Protein AF-A0A9X3RF05-F1 (afdb_monomer)

Sequence (267 aa):
MKNWKKASAAILAAGLITTSAGQVWANETEKVDSPDVEAVQVTPVTAEDLENASLVPTGYTANNIFALSKNIEKISNPTAKAALQKNIDKALAKWAEKNAETPEAPEVELPETPEAELPESPETEVPEVPETLEVENPESEVVVPETEDETPEVETPETEVEDENELNEKAAAALAKAEEKKAAALAKADEKKAKALAKAEAAKAKADEKKAAALAKADEKKAKAEEKKAAALAKAEEKKAAALAKAEEKKAKAEEKKAAKAKDGKE

Solvent-accessible surface area (backbone atoms only — not comparable to full-atom values): 17625 Å² total; per-residue (Å²): 145,86,77,77,83,75,70,71,71,72,67,76,76,76,78,76,89,90,83,80,88,80,86,74,90,82,81,84,90,80,92,73,85,87,77,84,86,76,82,82,79,82,79,80,84,66,76,82,80,59,77,89,49,96,80,61,66,86,55,80,70,32,59,52,52,54,55,49,53,64,47,44,76,72,47,88,48,69,68,60,38,53,55,50,50,55,50,51,53,52,50,50,52,53,50,49,48,57,61,67,67,49,72,80,72,81,83,72,79,76,78,79,82,79,95,74,84,89,80,83,84,83,79,89,84,86,84,79,87,82,79,86,82,88,80,80,86,78,84,87,86,83,86,79,85,88,80,80,88,82,89,80,84,90,82,88,79,93,83,65,73,70,64,58,53,57,52,50,52,53,51,53,54,51,49,52,55,50,50,53,51,50,54,54,50,49,53,55,50,51,53,52,49,51,54,50,50,53,52,51,50,55,51,48,54,56,50,51,51,53,50,50,56,50,50,53,54,48,51,53,52,50,52,55,51,49,51,53,49,53,55,50,49,52,55,50,50,52,51,51,51,55,51,49,54,55,50,50,53,51,50,52,56,52,50,52,54,51,55,53,55,62,58,70,71,74,119

Radius of gyration: 44.4 Å; Cα contacts (8 Å, |Δi|>4): 11; chains: 1; bounding box: 101×65×141 Å

Organism: NCBI:txid365346

Secondary structure (DSSP, 8-state):
--SSTTSSSSSTTSSS-----------S--------------PPPPGGGGTT-TT---SHHHHHHHHHHHHHHH---HHHHHHHHHHHHHHHHHHHHHHHSS-S---------------PPPP---PPP----------------------------TT-HHHHHHHHHHHHHHHHHHHHHHHHHHHHHHHHHHHHHHHHHHHHHHHHHHHHHHHHHHHHHHHHHHHHHHHHHHHHHHHHHHHHHHHHHHHHHHHHHHHHHHHHTT-

Structure (mmCIF, N/CA/C/O backbone):
data_AF-A0A9X3RF05-F1
#
_entry.id   AF-A0A9X3RF05-F1
#
loop_
_atom_site.group_PDB
_atom_site.id
_atom_site.type_symbol
_atom_site.label_atom_id
_atom_site.label_alt_id
_atom_site.label_comp_id
_atom_site.label_asym_id
_atom_site.label_entity_id
_atom_site.label_seq_id
_atom_site.pdbx_PDB_ins_code
_atom_site.Cartn_x
_atom_site.Cartn_y
_atom_site.Cartn_z
_atom_site.occupancy
_atom_site.B_iso_or_equiv
_atom_site.auth_seq_id
_atom_site.auth_comp_id
_atom_site.auth_asym_id
_atom_site.auth_atom_id
_atom_site.pdbx_PDB_model_num
ATOM 1 N N . MET A 1 1 ? 36.908 -3.877 -23.077 1.00 50.62 1 MET A N 1
ATOM 2 C CA . MET A 1 1 ? 35.848 -4.714 -22.464 1.00 50.62 1 MET A CA 1
ATOM 3 C C . MET A 1 1 ? 36.368 -5.431 -21.207 1.00 50.62 1 MET A C 1
ATOM 5 O O . MET A 1 1 ? 36.588 -6.632 -21.251 1.00 50.62 1 MET A O 1
ATOM 9 N N . LYS A 1 2 ? 36.631 -4.727 -20.092 1.00 52.25 2 LYS A N 1
ATOM 10 C CA . LYS A 1 2 ? 37.202 -5.359 -18.874 1.00 52.25 2 LYS A CA 1
ATOM 11 C C . LYS A 1 2 ? 36.560 -4.935 -17.541 1.00 52.25 2 LYS A C 1
ATOM 13 O O . LYS A 1 2 ? 37.053 -5.333 -16.494 1.00 52.25 2 LYS A O 1
ATOM 18 N N . ASN A 1 3 ? 35.423 -4.226 -17.556 1.00 49.84 3 ASN A N 1
ATOM 19 C CA . ASN A 1 3 ? 34.860 -3.644 -16.324 1.00 49.84 3 ASN A CA 1
ATOM 20 C C . ASN A 1 3 ? 33.470 -4.176 -15.920 1.00 49.84 3 ASN A C 1
ATOM 22 O O . ASN A 1 3 ? 32.949 -3.745 -14.900 1.00 49.84 3 ASN A O 1
ATOM 26 N N . TRP A 1 4 ? 32.874 -5.135 -16.645 1.00 47.75 4 TRP A N 1
ATOM 27 C CA . TRP A 1 4 ? 31.516 -5.619 -16.326 1.00 47.75 4 TRP A CA 1
ATOM 28 C C . TRP A 1 4 ? 31.430 -6.842 -15.404 1.00 47.75 4 TRP A C 1
ATOM 30 O O . TRP A 1 4 ? 30.346 -7.170 -14.941 1.00 47.75 4 TRP A O 1
ATOM 40 N N . LYS A 1 5 ? 32.548 -7.489 -15.055 1.00 51.25 5 LYS A N 1
ATOM 41 C CA . LYS A 1 5 ? 32.528 -8.702 -14.210 1.00 51.25 5 LYS A CA 1
ATOM 42 C C . LYS A 1 5 ? 32.574 -8.442 -12.695 1.00 51.25 5 LYS A C 1
ATOM 44 O O . LYS A 1 5 ? 32.527 -9.393 -11.929 1.00 51.25 5 LYS A O 1
ATOM 49 N N . LYS A 1 6 ? 32.656 -7.183 -12.244 1.00 51.16 6 LYS A N 1
ATOM 50 C CA . LYS A 1 6 ? 32.764 -6.846 -10.806 1.00 51.16 6 LYS A CA 1
ATOM 51 C C . LYS A 1 6 ? 31.452 -6.392 -10.150 1.00 51.16 6 LYS A C 1
ATOM 53 O O . LYS A 1 6 ? 31.426 -6.228 -8.939 1.00 51.16 6 LYS A O 1
ATOM 58 N N . ALA A 1 7 ? 30.366 -6.234 -10.911 1.00 48.72 7 ALA A N 1
ATOM 59 C CA . ALA A 1 7 ? 29.074 -5.797 -10.369 1.00 48.72 7 ALA A CA 1
ATOM 60 C C . ALA A 1 7 ? 28.131 -6.952 -9.966 1.00 48.72 7 ALA A C 1
ATOM 62 O O . ALA A 1 7 ? 27.160 -6.716 -9.256 1.00 48.72 7 ALA A O 1
ATOM 63 N N . SER A 1 8 ? 28.408 -8.199 -10.367 1.00 46.44 8 SER A N 1
ATOM 64 C CA . SER A 1 8 ? 27.480 -9.325 -10.147 1.00 46.44 8 SER A CA 1
ATOM 65 C C . SER A 1 8 ? 27.666 -10.076 -8.823 1.00 46.44 8 SER A C 1
ATOM 67 O O . SER A 1 8 ? 26.799 -10.861 -8.464 1.00 46.44 8 SER A O 1
ATOM 69 N N . ALA A 1 9 ? 28.742 -9.837 -8.065 1.00 44.19 9 ALA A N 1
ATOM 70 C CA . ALA A 1 9 ? 28.977 -10.537 -6.793 1.00 44.19 9 ALA A CA 1
ATOM 71 C C . ALA A 1 9 ? 28.347 -9.841 -5.569 1.00 44.19 9 ALA A C 1
ATOM 73 O O . ALA A 1 9 ? 28.164 -10.474 -4.536 1.00 44.19 9 ALA A O 1
ATOM 74 N N . ALA A 1 10 ? 27.972 -8.561 -5.672 1.00 44.09 10 ALA A N 1
ATOM 75 C CA . ALA A 1 10 ? 27.418 -7.802 -4.544 1.00 44.09 10 ALA A CA 1
ATOM 76 C C . ALA A 1 10 ? 25.888 -7.928 -4.389 1.00 44.09 10 ALA A C 1
ATOM 78 O O . ALA A 1 10 ? 25.341 -7.482 -3.387 1.00 44.09 10 ALA A O 1
ATOM 79 N N . ILE A 1 11 ? 25.189 -8.537 -5.355 1.00 50.38 11 ILE A N 1
ATOM 80 C CA . ILE A 1 11 ? 23.717 -8.658 -5.335 1.00 50.38 11 ILE A CA 1
ATOM 81 C C . ILE A 1 11 ? 23.252 -9.991 -4.716 1.00 50.38 11 ILE A C 1
ATOM 83 O O . ILE A 1 11 ? 22.114 -10.093 -4.273 1.00 50.38 11 ILE A O 1
ATOM 87 N N . LEU A 1 12 ? 24.133 -10.989 -4.571 1.00 48.56 12 LEU A N 1
ATOM 88 C CA . LEU A 1 12 ? 23.775 -12.288 -3.979 1.00 48.56 12 LEU A CA 1
ATOM 89 C C . LEU A 1 12 ? 23.923 -12.368 -2.447 1.00 48.56 12 LEU A C 1
ATOM 91 O O . LEU A 1 12 ? 23.528 -13.369 -1.862 1.00 48.56 12 LEU A O 1
ATOM 95 N N . ALA A 1 13 ? 24.419 -11.321 -1.779 1.00 45.75 13 ALA A N 1
ATOM 96 C CA . ALA A 1 13 ? 24.565 -11.285 -0.315 1.00 45.75 13 ALA A CA 1
ATOM 97 C C . ALA A 1 13 ? 23.495 -10.441 0.414 1.00 45.75 13 ALA A C 1
ATOM 99 O O . ALA A 1 13 ? 23.545 -10.312 1.631 1.00 45.75 13 ALA A O 1
ATOM 100 N N . ALA A 1 14 ? 22.518 -9.877 -0.307 1.00 46.66 14 ALA A N 1
ATOM 101 C CA . ALA A 1 14 ? 21.454 -9.035 0.263 1.00 46.66 14 ALA A CA 1
ATOM 102 C C . ALA A 1 14 ? 20.077 -9.734 0.323 1.00 46.66 14 ALA A C 1
ATOM 104 O O . ALA A 1 14 ? 19.052 -9.071 0.457 1.00 46.66 14 ALA A O 1
ATOM 105 N N . GLY A 1 15 ? 20.046 -11.064 0.180 1.00 48.25 15 GLY A N 1
ATOM 106 C CA . GLY A 1 15 ? 18.819 -11.854 0.024 1.00 48.25 15 GLY A CA 1
ATOM 107 C C . GLY A 1 15 ? 18.517 -12.849 1.145 1.00 48.25 15 GLY A C 1
ATOM 108 O O . GLY A 1 15 ? 17.725 -13.756 0.918 1.00 48.25 15 GLY A O 1
ATOM 109 N N . LEU A 1 16 ? 19.126 -12.725 2.327 1.00 48.62 16 LEU A N 1
ATOM 110 C CA . LEU A 1 16 ? 18.763 -13.544 3.486 1.00 48.62 16 LEU A CA 1
ATOM 111 C C . LEU A 1 16 ? 18.675 -12.666 4.743 1.00 48.62 16 LEU A C 1
ATOM 113 O O . LEU A 1 16 ? 19.602 -11.922 5.043 1.00 48.62 16 LEU A O 1
ATOM 117 N N . ILE A 1 17 ? 17.582 -12.837 5.494 1.00 53.03 17 ILE A N 1
ATOM 118 C CA . ILE A 1 17 ? 17.229 -12.206 6.781 1.00 53.03 17 ILE A CA 1
ATOM 119 C C . ILE A 1 17 ? 16.521 -10.840 6.663 1.00 53.03 17 ILE A C 1
ATOM 121 O O . ILE A 1 17 ? 17.091 -9.773 6.864 1.00 53.03 17 ILE A O 1
ATOM 125 N N . THR A 1 18 ? 15.207 -10.872 6.428 1.00 50.16 18 THR A N 1
ATOM 126 C CA . THR A 1 18 ? 14.288 -9.823 6.922 1.00 50.16 18 THR A CA 1
ATOM 127 C C . THR A 1 18 ? 12.954 -10.434 7.353 1.00 50.16 18 THR A C 1
ATOM 129 O O . THR A 1 18 ? 11.878 -10.007 6.948 1.00 50.16 18 THR A O 1
ATOM 132 N N . THR A 1 19 ? 13.035 -11.433 8.234 1.00 51.50 19 THR A N 1
ATOM 133 C CA . THR A 1 19 ? 11.884 -11.903 9.015 1.00 51.50 19 THR A CA 1
ATOM 134 C C . THR A 1 19 ? 12.254 -11.906 10.494 1.00 51.50 19 THR A C 1
ATOM 136 O O . THR A 1 19 ? 12.502 -12.940 11.097 1.00 51.50 19 THR A O 1
ATOM 139 N N . SER A 1 20 ? 12.316 -10.714 11.080 1.00 45.97 20 SER A N 1
ATOM 140 C CA . SER A 1 20 ? 12.252 -10.522 12.530 1.00 45.97 20 SER A CA 1
ATOM 141 C C . SER A 1 20 ? 11.150 -9.505 12.818 1.00 45.97 20 SER A C 1
ATOM 143 O O . SER A 1 20 ? 11.398 -8.321 13.041 1.00 45.97 20 SER A O 1
ATOM 145 N N . ALA A 1 21 ? 9.904 -9.965 12.733 1.00 48.47 21 ALA A N 1
ATOM 146 C CA . ALA A 1 21 ? 8.779 -9.278 13.344 1.00 48.47 21 ALA A CA 1
ATOM 147 C C . ALA A 1 21 ? 8.764 -9.662 14.829 1.00 48.47 21 ALA A C 1
ATOM 149 O O . ALA A 1 21 ? 8.603 -10.836 15.148 1.00 48.47 21 ALA A O 1
ATOM 150 N N . GLY A 1 22 ? 8.954 -8.687 15.720 1.00 42.88 22 GLY A N 1
ATOM 151 C CA . GLY A 1 22 ? 8.806 -8.903 17.160 1.00 42.88 22 GLY A CA 1
ATOM 152 C C . GLY A 1 22 ? 9.741 -8.070 18.030 1.00 42.88 22 GLY A C 1
ATOM 153 O O . GLY A 1 22 ? 10.560 -8.624 18.747 1.00 42.88 22 GLY A O 1
ATOM 154 N N . GLN A 1 23 ? 9.608 -6.743 18.011 1.00 39.16 23 GLN A N 1
ATOM 155 C CA . GLN A 1 23 ? 9.998 -5.923 19.161 1.00 39.16 23 GLN A CA 1
ATOM 156 C C . GLN A 1 23 ? 8.746 -5.223 19.684 1.00 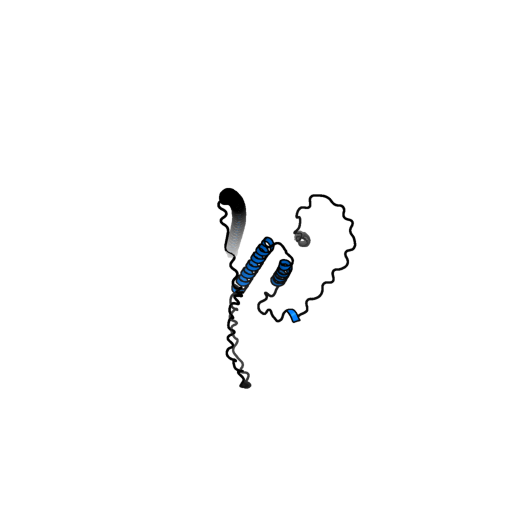39.16 23 GLN A C 1
ATOM 158 O O . GLN A 1 23 ? 8.423 -4.097 19.310 1.00 39.16 23 GLN A O 1
ATOM 163 N N . VAL A 1 24 ? 8.008 -5.957 20.517 1.00 50.31 24 VAL A N 1
ATOM 164 C CA . VAL A 1 24 ? 7.093 -5.389 21.506 1.00 50.31 24 VAL A CA 1
ATOM 165 C C . VAL A 1 24 ? 7.921 -5.128 22.762 1.00 50.31 24 VAL A C 1
ATOM 167 O O . VAL A 1 24 ? 8.801 -5.910 23.111 1.00 50.31 24 VAL A O 1
ATOM 170 N N . TRP A 1 25 ? 7.665 -3.981 23.377 1.00 46.53 25 TRP A N 1
ATOM 171 C CA . TRP A 1 25 ? 8.287 -3.476 24.592 1.00 46.53 25 TRP A CA 1
ATOM 172 C C . TRP A 1 25 ? 8.417 -4.522 25.708 1.00 46.53 25 TRP A C 1
ATOM 174 O O . TRP A 1 25 ? 7.419 -5.096 26.131 1.00 46.53 25 TRP A O 1
ATOM 184 N N . ALA A 1 26 ? 9.621 -4.648 26.260 1.00 39.44 26 ALA A N 1
ATOM 185 C CA . ALA A 1 26 ? 9.822 -5.054 27.644 1.00 39.44 26 ALA A CA 1
ATOM 186 C C . ALA A 1 26 ? 10.615 -3.936 28.325 1.00 39.44 26 ALA A C 1
ATOM 188 O O . ALA A 1 26 ? 11.805 -3.754 28.072 1.00 39.44 26 ALA A O 1
ATOM 189 N N . ASN A 1 27 ? 9.910 -3.141 29.126 1.00 43.56 27 ASN A N 1
ATOM 190 C CA . ASN A 1 27 ? 10.517 -2.367 30.193 1.00 43.56 27 ASN A CA 1
ATOM 191 C C . ASN A 1 27 ? 10.276 -3.150 31.494 1.00 43.56 27 ASN A C 1
ATOM 193 O O . ASN A 1 27 ? 9.168 -3.639 31.697 1.00 43.56 27 ASN A O 1
ATOM 197 N N . GLU A 1 28 ? 11.322 -3.202 32.316 1.00 41.28 28 GLU A N 1
ATOM 198 C CA . GLU A 1 28 ? 11.391 -3.620 33.727 1.00 41.28 28 GLU A CA 1
ATOM 199 C C . GLU A 1 28 ? 11.515 -5.118 34.107 1.00 41.28 28 GLU A C 1
ATOM 201 O O . GLU A 1 28 ? 10.582 -5.909 34.073 1.00 41.28 28 GLU A O 1
ATOM 206 N N . THR A 1 29 ? 12.748 -5.431 34.540 1.00 51.50 29 THR A N 1
ATOM 207 C CA . THR A 1 29 ? 13.136 -6.126 35.787 1.00 51.50 29 THR A CA 1
ATOM 208 C C . THR A 1 29 ? 12.571 -7.514 36.100 1.00 51.50 29 THR A C 1
ATOM 210 O O . THR A 1 29 ? 11.609 -7.622 36.845 1.00 51.50 29 THR A O 1
ATOM 213 N N . GLU A 1 30 ? 13.310 -8.567 35.738 1.00 41.66 30 GLU A N 1
ATOM 214 C CA . GLU A 1 30 ? 13.630 -9.663 36.670 1.00 41.66 30 GLU A CA 1
ATOM 215 C C . GLU A 1 30 ? 14.758 -10.540 36.101 1.00 41.66 30 GLU A C 1
ATOM 217 O O . GLU A 1 30 ? 14.759 -10.894 34.922 1.00 41.66 30 GLU A O 1
ATOM 222 N N . LYS A 1 31 ? 15.750 -10.874 36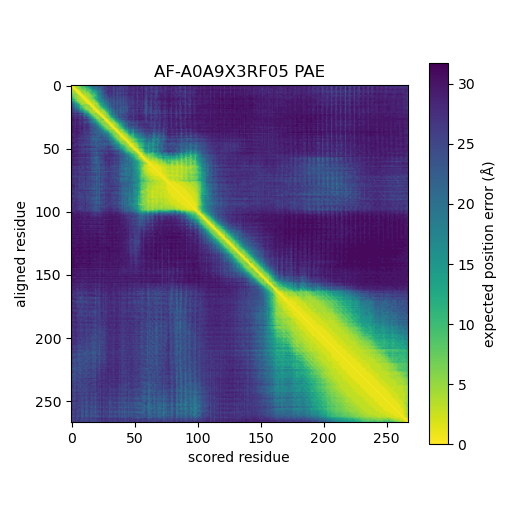.934 1.00 52.84 31 LYS A N 1
ATOM 223 C CA . LYS A 1 31 ? 16.676 -11.978 36.663 1.00 52.84 31 LYS A CA 1
ATOM 224 C C . LYS A 1 31 ? 15.898 -13.265 36.908 1.00 52.84 31 LYS A C 1
ATOM 226 O O . LYS A 1 31 ? 15.576 -13.541 38.057 1.00 52.84 31 LYS A O 1
ATOM 231 N N . VAL A 1 32 ? 15.641 -14.040 35.863 1.00 45.38 32 VAL A N 1
ATOM 232 C CA . VAL A 1 32 ? 15.185 -15.424 36.009 1.00 45.38 32 VAL A CA 1
ATOM 233 C C . VAL A 1 32 ? 16.219 -16.316 35.344 1.00 45.38 32 VAL A C 1
ATOM 235 O O . VAL A 1 32 ? 16.442 -16.242 34.136 1.00 45.38 32 VAL A O 1
ATOM 238 N N . ASP A 1 33 ? 16.896 -17.092 36.186 1.00 46.75 33 ASP A N 1
ATOM 239 C CA . ASP A 1 33 ? 17.742 -18.214 35.813 1.00 46.75 33 ASP A CA 1
ATOM 240 C C . ASP A 1 33 ? 16.979 -19.169 34.893 1.00 46.75 33 ASP A C 1
ATOM 242 O O . ASP A 1 33 ? 15.849 -19.565 35.177 1.00 46.75 33 ASP A O 1
ATOM 246 N N . SER A 1 34 ? 17.612 -19.542 33.785 1.00 45.59 34 SER A N 1
ATOM 247 C CA . SER A 1 34 ? 17.135 -20.592 32.892 1.00 45.59 34 SER A CA 1
ATOM 248 C C . SER A 1 34 ? 17.211 -21.958 33.580 1.00 45.59 34 SER A C 1
ATOM 250 O O . SER A 1 34 ? 18.297 -22.328 34.034 1.00 45.59 34 SER A O 1
ATOM 252 N N . PRO A 1 35 ? 16.151 -22.779 33.514 1.00 52.91 35 PRO A N 1
ATOM 253 C CA . PRO A 1 35 ? 16.340 -24.217 33.444 1.00 52.91 35 PRO A CA 1
ATOM 254 C C . PRO A 1 35 ? 15.870 -24.769 32.091 1.00 52.91 35 PRO A C 1
ATOM 256 O O . PRO A 1 35 ? 14.853 -24.349 31.543 1.00 52.91 35 PRO A O 1
ATOM 259 N N . ASP A 1 36 ? 16.685 -25.686 31.573 1.00 50.22 36 ASP A N 1
ATOM 260 C CA . ASP A 1 36 ? 16.365 -26.805 30.685 1.00 50.22 36 ASP A CA 1
ATOM 261 C C . ASP A 1 36 ? 15.144 -26.688 29.761 1.00 50.22 36 ASP A C 1
ATOM 263 O O . ASP A 1 36 ? 13.992 -26.895 30.141 1.00 50.22 36 ASP A O 1
ATOM 267 N N . VAL A 1 37 ? 15.434 -26.455 28.480 1.00 43.09 37 VAL A N 1
ATOM 268 C CA . VAL A 1 37 ? 14.479 -26.619 27.385 1.00 43.09 37 VAL A CA 1
ATOM 269 C C . VAL A 1 37 ? 14.487 -28.093 26.975 1.00 43.09 37 VAL A C 1
ATOM 271 O O . VAL A 1 37 ? 15.215 -28.488 26.063 1.00 43.09 37 VAL A O 1
ATOM 274 N N . GLU A 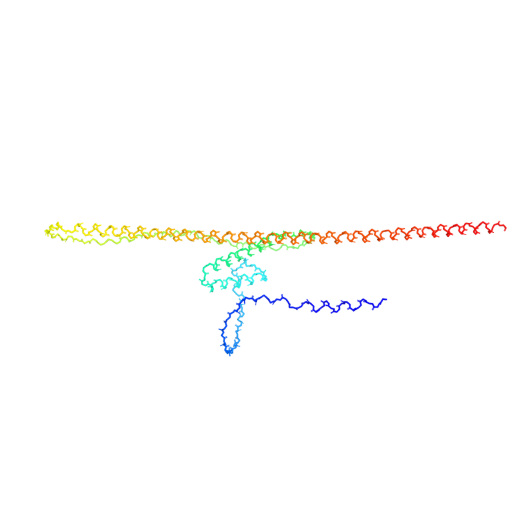1 38 ? 13.694 -28.920 27.656 1.00 43.75 38 GLU A N 1
ATOM 275 C CA . GLU A 1 38 ? 13.367 -30.253 27.152 1.00 43.75 38 GLU A CA 1
ATOM 276 C C . GLU A 1 38 ? 12.546 -30.143 25.858 1.00 43.75 38 GLU A C 1
ATOM 278 O O . GLU A 1 38 ? 11.656 -29.304 25.694 1.00 43.75 38 GLU A O 1
ATOM 283 N N . ALA A 1 39 ? 12.901 -30.998 24.903 1.00 47.47 39 ALA A N 1
ATOM 284 C CA . ALA A 1 39 ? 12.370 -31.035 23.554 1.00 47.47 39 ALA A CA 1
ATOM 285 C C . ALA A 1 39 ? 10.849 -31.271 23.532 1.00 47.47 39 ALA A C 1
ATOM 287 O O . ALA A 1 39 ? 10.361 -32.351 23.865 1.00 47.47 39 ALA A O 1
ATOM 288 N N . VAL A 1 40 ? 10.102 -30.278 23.045 1.00 42.44 40 VAL A N 1
ATOM 289 C CA . VAL A 1 40 ? 8.694 -30.436 22.666 1.00 42.44 40 VAL A CA 1
ATOM 290 C C . VAL A 1 40 ? 8.626 -31.366 21.454 1.00 42.44 40 VAL A C 1
ATOM 292 O O . VAL A 1 40 ? 8.985 -30.986 20.339 1.00 42.44 40 VAL A O 1
ATOM 295 N N . GLN A 1 41 ? 8.181 -32.602 21.680 1.00 38.69 41 GLN A N 1
ATOM 296 C CA . GLN A 1 41 ? 7.890 -33.561 20.620 1.00 38.69 41 GLN A CA 1
ATOM 297 C C . GLN A 1 41 ? 6.708 -33.059 19.782 1.00 38.69 41 GLN A C 1
ATOM 299 O O . GLN A 1 41 ? 5.597 -32.878 20.279 1.00 38.69 41 GLN A O 1
ATOM 304 N N . VAL A 1 42 ? 6.958 -32.835 18.494 1.00 41.56 42 VAL A N 1
ATOM 305 C CA . VAL A 1 42 ? 5.930 -32.569 17.487 1.00 41.56 42 VAL A CA 1
ATOM 306 C C . VAL A 1 42 ? 5.325 -33.914 17.096 1.00 41.56 42 VAL A C 1
ATOM 308 O O . VAL A 1 42 ? 5.984 -34.720 16.441 1.00 41.56 42 VAL A O 1
ATOM 311 N N . THR A 1 43 ? 4.089 -34.182 17.508 1.00 43.06 43 THR A N 1
ATOM 312 C CA . THR A 1 43 ? 3.339 -35.335 17.005 1.00 43.06 43 THR A CA 1
ATOM 313 C C . THR A 1 43 ? 2.866 -35.052 15.571 1.00 43.06 43 THR A C 1
ATOM 315 O O . THR A 1 43 ? 2.348 -33.963 15.300 1.00 43.06 43 THR A O 1
ATOM 318 N N . PRO A 1 44 ? 3.057 -35.982 14.618 1.00 48.75 44 PRO A N 1
ATOM 319 C CA . PRO A 1 44 ? 2.534 -35.828 13.268 1.00 48.75 44 PRO A CA 1
ATOM 320 C C . PRO A 1 44 ? 1.012 -36.013 13.276 1.00 48.75 44 PRO A C 1
ATOM 322 O O . PRO A 1 44 ? 0.495 -36.968 13.851 1.00 48.75 44 PRO A O 1
ATOM 325 N N . VAL A 1 45 ? 0.300 -35.085 12.636 1.00 47.94 45 VAL A N 1
ATOM 326 C CA . VAL A 1 45 ? -1.145 -35.186 12.389 1.00 47.94 45 VAL A CA 1
ATOM 327 C C . VAL A 1 45 ? -1.377 -36.342 11.412 1.00 47.94 45 VAL A C 1
ATOM 329 O O . VAL A 1 45 ? -0.821 -36.342 10.314 1.00 47.94 45 VAL A O 1
ATOM 332 N N . THR A 1 46 ? -2.145 -37.344 11.833 1.00 47.84 46 THR A N 1
ATOM 333 C CA . THR A 1 46 ? -2.524 -38.511 11.028 1.00 47.84 46 THR A CA 1
ATOM 334 C C . THR A 1 46 ? -3.566 -38.134 9.974 1.00 47.84 46 THR A C 1
ATOM 336 O O . THR A 1 46 ? -4.460 -37.331 10.229 1.00 47.84 46 THR A O 1
ATOM 339 N N . ALA A 1 47 ? -3.433 -38.710 8.776 1.00 54.06 47 ALA A N 1
ATOM 340 C CA . ALA A 1 47 ? -4.218 -38.371 7.585 1.00 54.06 47 ALA A CA 1
ATOM 341 C C . ALA A 1 47 ? -5.729 -38.660 7.706 1.00 54.06 47 ALA A C 1
ATOM 343 O O . ALA A 1 47 ? -6.512 -38.099 6.947 1.00 54.06 47 ALA A O 1
ATOM 344 N N . GLU A 1 48 ? -6.143 -39.478 8.675 1.00 54.09 48 GLU A N 1
ATOM 345 C CA . GLU A 1 48 ? -7.542 -39.894 8.855 1.00 54.09 48 GLU A CA 1
ATOM 346 C C . GLU A 1 48 ? -8.454 -38.780 9.408 1.00 54.09 48 GLU A C 1
ATOM 348 O O . GLU A 1 48 ? -9.669 -38.868 9.284 1.00 54.09 48 GLU A O 1
ATOM 353 N N . ASP A 1 49 ? -7.898 -37.684 9.938 1.00 50.44 49 ASP A N 1
ATOM 354 C CA . ASP A 1 49 ? -8.683 -36.538 10.439 1.00 50.44 49 ASP A CA 1
ATOM 355 C C . ASP A 1 49 ? -9.009 -35.503 9.332 1.00 50.44 49 ASP A C 1
ATOM 357 O O . ASP A 1 49 ? -9.578 -34.442 9.592 1.00 50.44 49 ASP A O 1
ATOM 361 N N . LEU A 1 50 ? -8.611 -35.781 8.081 1.00 52.88 50 LEU A N 1
ATOM 362 C CA . LEU A 1 50 ? -8.750 -34.865 6.940 1.00 52.88 50 LEU A CA 1
ATOM 363 C C . LEU A 1 50 ? -9.932 -35.203 6.011 1.00 52.88 50 LEU A C 1
ATOM 365 O O . LEU A 1 50 ? -10.264 -34.399 5.141 1.00 52.88 50 LEU A O 1
ATOM 369 N N . GLU A 1 51 ? -10.593 -36.351 6.190 1.00 51.38 51 GLU A N 1
ATOM 370 C CA . GLU A 1 51 ? -11.620 -36.829 5.246 1.00 51.38 51 GLU A CA 1
ATOM 371 C C . GLU A 1 51 ? -13.020 -36.225 5.470 1.00 51.38 51 GLU A C 1
ATOM 373 O O . GLU A 1 51 ? -13.843 -36.238 4.559 1.00 51.38 51 GLU A O 1
ATOM 378 N N . ASN A 1 52 ? -13.277 -35.570 6.609 1.00 50.84 52 ASN A N 1
ATOM 379 C CA . ASN A 1 52 ? -14.584 -34.955 6.907 1.00 50.84 52 ASN A CA 1
ATOM 380 C C . ASN A 1 52 ? -14.705 -33.461 6.553 1.00 50.84 52 ASN A C 1
ATOM 382 O O . ASN A 1 52 ? -15.653 -32.796 6.971 1.00 50.84 52 ASN A O 1
ATOM 386 N N . ALA A 1 53 ? -13.768 -32.902 5.785 1.00 45.31 53 ALA A N 1
ATOM 387 C CA . ALA A 1 53 ? -13.718 -31.463 5.538 1.00 45.31 53 ALA A CA 1
ATOM 388 C C . ALA A 1 53 ? -13.441 -31.138 4.057 1.00 45.31 53 ALA A C 1
ATOM 390 O O . ALA A 1 53 ? -12.442 -30.512 3.707 1.00 45.31 53 ALA A O 1
ATOM 391 N N . SER A 1 54 ? -14.355 -31.543 3.169 1.00 47.88 54 SER A N 1
ATOM 392 C CA . SER A 1 54 ? -14.232 -31.382 1.705 1.00 47.88 54 SER A CA 1
ATOM 393 C C . SER A 1 54 ? -14.244 -29.930 1.190 1.00 47.88 54 SER A C 1
ATOM 395 O O . SER A 1 54 ? -14.134 -29.705 -0.012 1.00 47.88 54 SER A O 1
ATOM 397 N N . LEU A 1 55 ? -14.327 -28.932 2.077 1.00 56.25 55 LEU A N 1
ATOM 398 C CA . LEU A 1 55 ? -14.249 -27.503 1.745 1.00 56.25 55 LEU A CA 1
ATOM 399 C C . LEU A 1 55 ? -13.125 -26.762 2.486 1.00 56.25 55 LEU A C 1
ATOM 401 O O . LEU A 1 55 ? -13.140 -25.532 2.578 1.00 56.25 55 LEU A O 1
ATOM 405 N N . VAL A 1 56 ? -12.144 -27.474 3.044 1.00 55.94 56 VAL A N 1
ATOM 406 C CA . VAL A 1 56 ? -11.011 -26.804 3.689 1.00 55.94 56 VAL A CA 1
ATOM 407 C C . VAL A 1 56 ? -10.096 -26.237 2.605 1.00 55.94 56 VAL A C 1
ATOM 409 O O . VAL A 1 56 ? -9.677 -26.978 1.714 1.00 55.94 56 VAL A O 1
ATOM 412 N N . PRO A 1 57 ? -9.760 -24.932 2.665 1.00 58.94 57 PRO A N 1
ATOM 413 C CA . PRO A 1 57 ? -8.757 -24.337 1.797 1.00 58.94 57 PRO A CA 1
ATOM 414 C C . PRO A 1 57 ? -7.521 -25.238 1.731 1.00 58.94 57 PRO A C 1
ATOM 416 O O . PRO A 1 57 ? -7.038 -25.682 2.761 1.00 58.94 57 PRO A O 1
ATOM 419 N N . THR A 1 58 ? -6.977 -25.529 0.557 1.00 63.41 58 THR A N 1
ATOM 420 C CA . THR A 1 58 ? -5.710 -26.269 0.455 1.00 63.41 58 THR A CA 1
ATOM 421 C C . THR A 1 58 ? -4.575 -25.278 0.203 1.00 63.41 58 THR A C 1
ATOM 423 O O . THR A 1 58 ? -4.644 -24.476 -0.728 1.00 63.41 58 THR A O 1
ATOM 426 N N . GLY A 1 59 ? -3.533 -25.282 1.045 1.00 69.31 59 GLY A N 1
ATOM 427 C CA . GLY A 1 59 ? -2.335 -24.442 0.878 1.00 69.31 59 GLY A CA 1
ATOM 428 C C . GLY A 1 59 ? -1.831 -23.761 2.159 1.00 69.31 59 GLY A C 1
ATOM 429 O O . GLY A 1 59 ? -2.378 -23.937 3.244 1.00 69.31 59 GLY A O 1
ATOM 430 N N . TYR A 1 60 ? -0.777 -22.943 2.040 1.00 63.00 60 TYR A N 1
ATOM 431 C CA . TYR A 1 60 ? -0.128 -22.244 3.168 1.00 63.00 60 TYR A CA 1
ATOM 432 C C . TYR A 1 60 ? -1.103 -21.396 4.009 1.00 63.00 60 TYR A C 1
ATOM 434 O O . TYR A 1 60 ? -0.980 -21.304 5.229 1.00 63.00 60 TYR A O 1
ATOM 442 N N . THR A 1 61 ? -2.116 -20.806 3.372 1.00 70.88 61 THR A N 1
ATOM 443 C CA . THR A 1 61 ? -3.174 -20.045 4.052 1.00 70.88 61 THR A CA 1
ATOM 444 C C . THR A 1 61 ? -4.077 -20.917 4.916 1.00 70.88 61 THR A C 1
ATOM 446 O O . THR A 1 61 ? -4.526 -20.457 5.960 1.00 70.88 61 THR A O 1
ATOM 449 N N . ALA A 1 62 ? -4.299 -22.172 4.540 1.00 72.06 6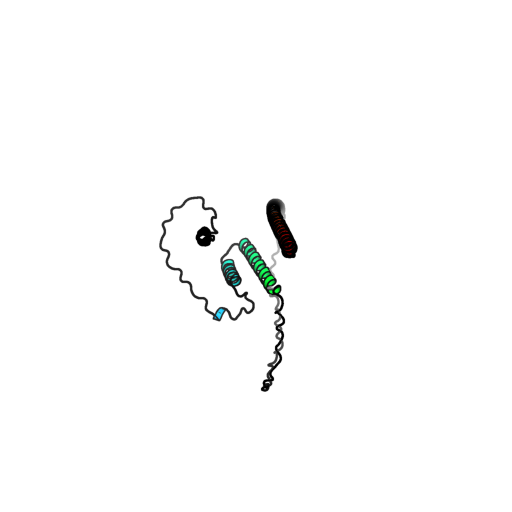2 ALA A N 1
ATOM 450 C CA . ALA A 1 62 ? -5.141 -23.097 5.286 1.00 72.06 62 ALA A CA 1
ATOM 451 C C . ALA A 1 62 ? -4.520 -23.522 6.608 1.00 72.06 62 ALA A C 1
ATOM 453 O O . ALA A 1 62 ? -5.167 -23.477 7.651 1.00 72.06 62 ALA A O 1
ATOM 454 N N . ASN A 1 63 ? -3.228 -23.852 6.562 1.00 79.50 63 ASN A N 1
ATOM 455 C CA . ASN A 1 63 ? -2.488 -24.274 7.742 1.00 79.50 63 ASN A CA 1
ATOM 456 C C . ASN A 1 63 ? -2.450 -23.143 8.787 1.00 79.50 63 ASN A C 1
ATOM 458 O O . ASN A 1 63 ? -2.622 -23.370 9.982 1.00 79.50 63 ASN A O 1
ATOM 462 N N . ASN A 1 64 ? -2.336 -21.895 8.319 1.00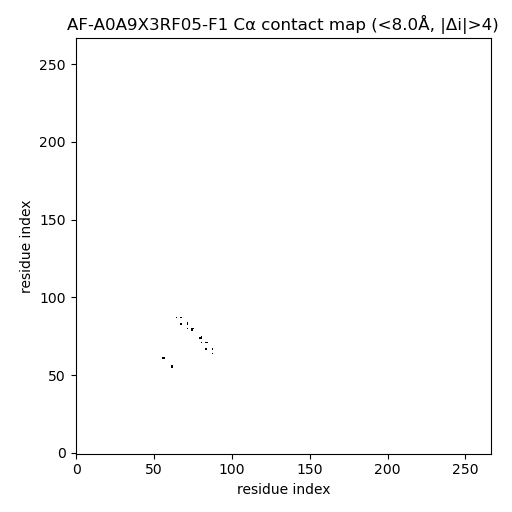 80.81 64 ASN A N 1
ATOM 463 C CA . ASN A 1 64 ? -2.413 -20.714 9.177 1.00 80.81 64 ASN A CA 1
ATOM 464 C C . ASN A 1 64 ? -3.822 -20.481 9.748 1.00 80.81 64 ASN A C 1
ATOM 466 O O . ASN A 1 64 ? -3.939 -20.131 10.920 1.00 80.81 64 ASN A O 1
ATOM 470 N N . ILE A 1 65 ? -4.890 -20.678 8.965 1.00 81.62 65 ILE A N 1
ATOM 471 C CA . ILE A 1 65 ? -6.275 -20.535 9.452 1.00 81.62 65 ILE A CA 1
ATOM 472 C C . ILE A 1 65 ? -6.580 -21.587 10.527 1.00 81.62 65 ILE A C 1
ATOM 474 O O . ILE A 1 65 ? -7.118 -21.239 11.576 1.00 81.62 65 ILE A O 1
ATOM 478 N N . PHE A 1 66 ? -6.165 -22.837 10.315 1.00 82.50 66 PHE A N 1
ATOM 479 C CA . PHE A 1 66 ? -6.356 -23.921 11.280 1.00 82.50 66 PHE A CA 1
ATOM 480 C C . PHE A 1 66 ? -5.536 -23.725 12.567 1.00 82.50 66 PHE A C 1
ATOM 482 O O . PHE A 1 66 ? -6.017 -23.955 13.676 1.00 82.50 66 PHE A O 1
ATOM 489 N N . ALA A 1 67 ? -4.300 -23.231 12.455 1.00 83.81 67 ALA A N 1
ATOM 490 C CA . ALA A 1 67 ? -3.507 -22.873 13.629 1.00 83.81 67 ALA A CA 1
ATOM 491 C C . ALA A 1 67 ? -4.148 -21.723 14.430 1.00 83.81 67 ALA A C 1
ATOM 493 O O . ALA A 1 67 ? -4.118 -21.722 15.663 1.00 83.81 67 ALA A O 1
ATOM 494 N N . LEU A 1 68 ? -4.748 -20.742 13.746 1.00 83.75 68 LEU A N 1
ATOM 495 C CA . LEU A 1 68 ? -5.452 -19.632 14.390 1.00 83.75 68 LEU A CA 1
ATOM 496 C C . LEU A 1 68 ? -6.760 -20.079 15.057 1.00 83.75 68 LEU A C 1
ATOM 498 O O . LEU A 1 68 ? -7.040 -19.612 16.161 1.00 83.75 68 LEU A O 1
ATOM 502 N N . SER A 1 69 ? -7.525 -20.992 14.449 1.00 83.81 69 SER A N 1
ATOM 503 C CA . SER A 1 69 ? -8.759 -21.518 15.049 1.00 83.81 69 SER A CA 1
ATOM 504 C C . SER A 1 69 ? -8.475 -22.320 16.323 1.00 83.81 69 SER A C 1
ATOM 506 O O . SER A 1 69 ? -9.081 -22.039 17.356 1.00 83.81 69 SER A O 1
ATOM 508 N N . LYS A 1 70 ? -7.466 -23.205 16.318 1.00 87.81 70 LYS A N 1
ATOM 509 C CA . LYS A 1 70 ? -7.036 -23.928 17.533 1.00 87.81 70 LYS A CA 1
ATOM 510 C C . LYS A 1 70 ? -6.554 -22.997 18.649 1.00 87.81 70 LYS A C 1
ATOM 512 O O . LYS A 1 70 ? -6.742 -23.284 19.829 1.00 87.81 70 LYS A O 1
ATOM 517 N N . ASN A 1 71 ? -5.925 -21.874 18.305 1.00 84.81 71 ASN A N 1
ATOM 518 C CA . ASN A 1 71 ? -5.498 -20.893 19.304 1.00 84.81 71 ASN A CA 1
ATOM 519 C C . ASN A 1 71 ? -6.656 -20.029 19.826 1.00 84.81 71 ASN A C 1
ATOM 521 O O . ASN A 1 71 ? -6.589 -19.577 20.967 1.00 84.81 71 ASN A O 1
ATOM 525 N N . ILE A 1 72 ? -7.726 -19.831 19.049 1.00 87.31 72 ILE A N 1
ATOM 526 C CA . ILE A 1 72 ? -8.935 -19.114 19.486 1.00 87.31 72 ILE A CA 1
ATOM 527 C C . ILE A 1 72 ? -9.587 -19.791 20.694 1.00 87.31 72 ILE A C 1
ATOM 529 O O . ILE A 1 72 ? -10.088 -19.102 21.581 1.00 87.31 72 ILE A O 1
ATOM 533 N N . GLU A 1 73 ? -9.556 -21.122 20.752 1.00 86.94 73 GLU A N 1
ATOM 534 C CA . GLU A 1 73 ? -10.116 -21.895 21.865 1.00 86.94 73 GLU A CA 1
ATOM 535 C C . GLU A 1 73 ? -9.317 -21.711 23.159 1.00 86.94 73 GLU A C 1
ATOM 537 O O . GLU A 1 73 ? -9.883 -21.736 24.249 1.00 86.94 73 GLU A O 1
ATOM 542 N N . LYS A 1 74 ? -8.011 -21.445 23.046 1.00 89.38 74 LYS A N 1
ATOM 543 C CA . LYS A 1 74 ? -7.122 -21.204 24.191 1.00 89.38 74 LYS A CA 1
ATOM 544 C C . LYS A 1 74 ? -7.222 -19.779 24.741 1.00 89.38 74 LYS A C 1
ATOM 546 O O . LYS A 1 74 ? -6.721 -19.506 25.830 1.00 89.38 74 LYS A O 1
ATOM 551 N N . ILE A 1 75 ? -7.839 -18.853 24.005 1.00 87.44 75 ILE A N 1
ATOM 552 C CA . ILE A 1 75 ? -7.964 -17.452 24.414 1.00 87.44 75 ILE A CA 1
ATOM 553 C C . ILE A 1 75 ? -9.236 -17.273 25.241 1.00 87.44 75 ILE A C 1
ATOM 555 O O . ILE A 1 75 ? -10.351 -17.314 24.731 1.00 87.44 75 ILE A O 1
ATOM 559 N N . SER A 1 76 ? -9.060 -16.981 26.528 1.00 91.06 76 SER A N 1
ATOM 560 C CA . SER A 1 76 ? -10.163 -16.778 27.477 1.00 91.06 76 SER A CA 1
ATOM 561 C C . SER A 1 76 ? -10.871 -15.423 27.320 1.00 91.06 76 SER A C 1
ATOM 563 O O . SER A 1 76 ? -11.952 -15.218 27.863 1.00 91.06 76 SER A O 1
ATOM 565 N N . ASN A 1 77 ? -10.269 -14.466 26.602 1.00 94.69 77 ASN A N 1
ATOM 566 C CA . ASN A 1 77 ? -10.815 -13.117 26.453 1.00 94.69 77 ASN A CA 1
ATOM 567 C C . ASN A 1 77 ? -11.829 -13.041 25.285 1.00 94.69 77 ASN A C 1
ATOM 569 O O . ASN A 1 77 ? -11.430 -13.215 24.127 1.00 94.69 77 ASN A O 1
ATOM 573 N N . PRO A 1 78 ? -13.110 -12.699 25.543 1.00 89.06 78 PRO A N 1
ATOM 574 C CA . PRO A 1 78 ? -14.159 -12.705 24.520 1.00 89.06 78 PRO A CA 1
ATOM 575 C C . PRO A 1 78 ? -13.940 -11.650 23.428 1.00 89.06 78 PRO A C 1
ATOM 577 O O . PRO A 1 78 ? -14.214 -11.897 22.254 1.00 89.06 78 PRO A O 1
ATOM 580 N N . THR A 1 79 ? -13.386 -10.488 23.777 1.00 90.12 79 THR A N 1
ATOM 581 C CA . THR A 1 79 ? -13.103 -9.411 22.818 1.00 90.12 79 THR A CA 1
ATOM 582 C C . THR A 1 79 ? -11.976 -9.806 21.865 1.00 90.12 79 THR A C 1
ATOM 584 O O . THR A 1 79 ? -12.056 -9.548 20.664 1.00 90.12 79 THR A O 1
ATOM 587 N N . ALA A 1 80 ? -10.936 -10.465 22.384 1.00 84.25 80 ALA A N 1
ATOM 588 C CA . ALA A 1 80 ? -9.836 -10.973 21.568 1.00 84.25 80 ALA A CA 1
ATOM 589 C C . ALA A 1 80 ? -10.303 -12.103 20.636 1.00 84.25 80 ALA A C 1
ATOM 591 O O . ALA A 1 80 ? -9.947 -12.104 19.457 1.00 84.25 80 ALA A O 1
ATOM 592 N N . LYS A 1 81 ? -11.168 -12.999 21.133 1.00 92.06 81 LYS A N 1
ATOM 593 C CA . LYS A 1 81 ? -11.800 -14.054 20.332 1.00 92.06 81 LYS A CA 1
ATOM 594 C C . LYS A 1 81 ? -12.616 -13.469 19.176 1.00 92.06 81 LYS A C 1
ATOM 596 O O . LYS A 1 81 ? -12.405 -13.857 18.032 1.00 92.06 81 LYS A O 1
ATOM 601 N N . ALA A 1 82 ? -13.465 -12.472 19.440 1.00 90.75 82 ALA A N 1
ATOM 602 C CA . ALA A 1 82 ? -14.262 -11.811 18.403 1.00 90.75 82 ALA A CA 1
ATOM 603 C C . ALA A 1 82 ? -13.398 -11.088 17.351 1.00 90.75 82 ALA A C 1
ATOM 605 O O . ALA A 1 82 ? -13.693 -11.126 16.155 1.00 90.75 82 ALA A O 1
ATOM 606 N N . ALA A 1 83 ? -12.308 -10.440 17.778 1.00 87.50 83 ALA A N 1
ATOM 607 C CA . ALA A 1 83 ? -11.383 -9.771 16.866 1.00 87.50 83 ALA A CA 1
ATOM 608 C C . ALA A 1 83 ? -10.635 -10.763 15.958 1.00 87.50 83 ALA A C 1
ATOM 610 O O . ALA A 1 83 ? -10.491 -10.506 14.761 1.00 87.50 83 ALA A O 1
ATOM 611 N N . LEU A 1 84 ? -10.181 -11.894 16.510 1.00 87.56 84 LEU A N 1
ATOM 612 C CA . LEU A 1 84 ? -9.532 -12.955 15.740 1.00 87.56 84 LEU A CA 1
ATOM 613 C C . LEU A 1 84 ? -10.508 -13.642 14.786 1.00 87.56 84 LEU A C 1
ATOM 615 O O . LEU A 1 84 ? -10.166 -13.799 13.618 1.00 87.56 84 LEU A O 1
ATOM 619 N N . GLN A 1 85 ? -11.729 -13.945 15.236 1.00 91.00 85 GLN A N 1
ATOM 620 C CA . GLN A 1 85 ? -12.773 -14.525 14.391 1.00 91.00 85 GLN A CA 1
ATOM 621 C C . GLN A 1 85 ? -13.028 -13.648 13.162 1.00 91.00 85 GLN A C 1
ATOM 623 O O . GLN A 1 85 ? -12.896 -14.101 12.032 1.00 91.00 85 GLN A O 1
ATOM 628 N N . LYS A 1 86 ? -13.222 -12.340 13.366 1.00 92.38 86 LYS A N 1
ATOM 629 C CA . LYS A 1 86 ? -13.429 -11.385 12.270 1.00 92.38 86 LYS A CA 1
ATOM 630 C C . LYS A 1 86 ? -12.250 -11.311 11.292 1.00 92.38 86 LYS A C 1
ATOM 632 O O . LYS A 1 86 ? -12.442 -10.990 10.118 1.00 92.38 86 LYS A O 1
ATOM 637 N N . ASN A 1 87 ? -11.022 -11.545 11.757 1.00 86.62 87 ASN A N 1
ATOM 638 C CA . ASN A 1 87 ? -9.848 -11.600 10.884 1.00 86.62 87 ASN A CA 1
ATOM 639 C C . ASN A 1 87 ? -9.799 -12.901 10.077 1.00 86.62 87 ASN A C 1
ATOM 641 O O . ASN A 1 87 ? -9.450 -12.846 8.898 1.00 86.62 87 ASN A O 1
ATOM 645 N N . ILE A 1 88 ? -10.176 -14.030 10.683 1.00 87.69 88 ILE A N 1
ATOM 646 C CA . ILE A 1 88 ? -10.311 -15.320 9.996 1.00 87.69 88 ILE A CA 1
ATOM 647 C C . ILE A 1 88 ? -11.397 -15.224 8.923 1.00 87.69 88 ILE A C 1
ATOM 649 O O . ILE A 1 88 ? -11.115 -15.516 7.766 1.00 87.69 88 ILE A O 1
ATOM 653 N N . ASP A 1 89 ? -12.579 -14.704 9.256 1.00 90.62 89 ASP A N 1
ATOM 654 C CA . ASP A 1 89 ? -13.692 -14.555 8.310 1.00 90.62 89 ASP A CA 1
ATOM 655 C C . ASP A 1 89 ? -13.303 -13.666 7.118 1.00 90.62 89 ASP A C 1
ATOM 657 O O . ASP A 1 89 ? -13.586 -13.981 5.965 1.00 90.62 89 ASP A O 1
ATOM 661 N N . LYS A 1 90 ? -12.571 -12.570 7.365 1.00 89.94 90 LYS A N 1
ATOM 662 C CA . LYS A 1 90 ? -12.029 -11.721 6.290 1.00 89.94 90 LYS A CA 1
ATOM 663 C C . LYS A 1 90 ? -10.987 -12.432 5.433 1.00 89.94 90 LYS A C 1
ATOM 665 O O . LYS A 1 90 ? -10.899 -12.147 4.240 1.00 89.94 90 LYS A O 1
ATOM 670 N N . ALA A 1 91 ? -10.148 -13.274 6.032 1.00 83.81 91 ALA A N 1
ATOM 671 C CA . ALA A 1 91 ? -9.157 -14.047 5.296 1.00 83.81 91 ALA A CA 1
A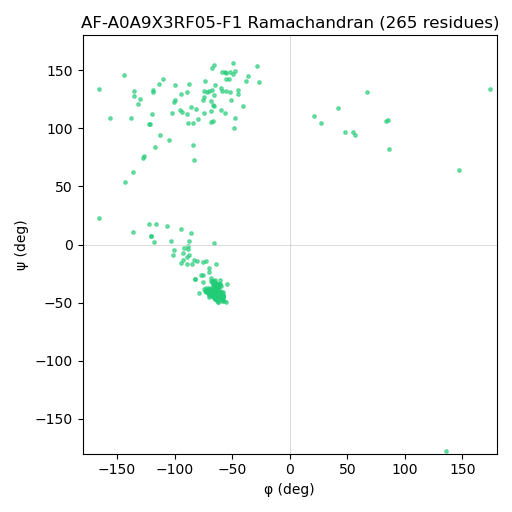TOM 672 C C . ALA A 1 91 ? -9.836 -15.110 4.424 1.00 83.81 91 ALA A C 1
ATOM 674 O O . ALA A 1 91 ? -9.461 -15.251 3.263 1.00 83.81 91 ALA A O 1
ATOM 675 N N . LEU A 1 92 ? -10.869 -15.775 4.949 1.00 85.62 92 LEU A N 1
ATOM 676 C CA . LEU A 1 92 ? -11.708 -16.713 4.208 1.00 85.62 92 LEU A CA 1
ATOM 677 C C . LEU A 1 92 ? -12.449 -16.020 3.066 1.00 85.62 92 LEU A C 1
ATOM 679 O O . LEU A 1 92 ? -12.379 -16.504 1.947 1.00 85.62 92 LEU A O 1
ATOM 683 N N . ALA A 1 93 ? -13.064 -14.859 3.301 1.00 87.94 93 ALA A N 1
ATOM 684 C CA . ALA A 1 93 ? -13.745 -14.097 2.253 1.00 87.94 93 ALA A CA 1
ATOM 685 C C . ALA A 1 93 ? -12.788 -13.688 1.123 1.00 87.94 93 ALA A C 1
ATOM 687 O O . ALA A 1 93 ? -13.096 -13.901 -0.041 1.00 87.94 93 ALA A O 1
ATOM 688 N N . LYS A 1 94 ? -11.591 -13.183 1.453 1.00 84.69 94 LYS A N 1
ATOM 689 C CA . LYS A 1 94 ? -10.566 -12.854 0.445 1.00 84.69 94 LYS A CA 1
ATOM 690 C C . LYS A 1 94 ? -10.037 -14.077 -0.291 1.00 84.69 94 LYS A C 1
ATOM 692 O O . LYS A 1 94 ? -9.662 -13.979 -1.454 1.00 84.69 94 LYS A O 1
ATOM 697 N N . TRP A 1 95 ? -9.922 -15.208 0.399 1.00 83.12 95 TRP A N 1
ATOM 698 C CA . TRP A 1 95 ? -9.504 -16.459 -0.220 1.00 83.12 95 TRP A CA 1
ATOM 699 C C . TRP A 1 95 ? -10.595 -16.987 -1.156 1.00 83.12 95 TRP A C 1
ATOM 701 O O . TRP A 1 95 ? -10.281 -17.386 -2.271 1.00 83.12 95 TRP A O 1
ATOM 711 N N . ALA A 1 96 ? -11.860 -16.928 -0.742 1.00 83.38 96 ALA A N 1
ATOM 712 C CA . ALA A 1 96 ? -13.006 -17.297 -1.560 1.00 83.38 96 ALA A CA 1
ATOM 713 C C . ALA A 1 96 ? -13.129 -16.385 -2.786 1.00 83.38 96 ALA A C 1
ATOM 715 O O . ALA A 1 96 ? -13.230 -16.896 -3.888 1.00 83.38 96 ALA A O 1
ATOM 716 N N . GLU A 1 97 ? -13.015 -15.064 -2.619 1.00 83.88 97 GLU A N 1
ATOM 717 C CA . GLU A 1 97 ? -12.988 -14.086 -3.716 1.00 83.88 97 GLU A CA 1
ATOM 718 C C . GLU A 1 97 ? -11.847 -14.391 -4.690 1.00 83.88 97 GLU A C 1
ATOM 720 O O . GLU A 1 97 ? -12.084 -14.549 -5.876 1.00 83.88 97 GLU A O 1
ATOM 725 N N . LYS A 1 98 ? -10.625 -14.614 -4.194 1.00 78.44 98 LYS A N 1
ATOM 726 C CA . LYS A 1 98 ? -9.478 -14.938 -5.051 1.00 78.44 98 LYS A CA 1
ATOM 727 C C . LYS A 1 98 ? -9.629 -16.261 -5.811 1.00 78.44 98 LYS A C 1
ATOM 729 O O . LYS A 1 98 ? -9.101 -16.366 -6.911 1.00 78.44 98 LYS A O 1
ATOM 734 N N . ASN A 1 99 ? -10.283 -17.267 -5.229 1.00 71.00 99 ASN A N 1
ATOM 735 C CA . ASN A 1 99 ? -10.530 -18.534 -5.925 1.00 71.00 99 ASN A CA 1
ATOM 736 C C . ASN A 1 99 ? -11.755 -18.471 -6.845 1.00 71.00 99 ASN A C 1
ATOM 738 O O . ASN A 1 99 ? -11.755 -19.144 -7.869 1.00 71.00 99 ASN A O 1
ATOM 742 N N . ALA A 1 100 ? -12.757 -17.653 -6.521 1.00 70.25 100 ALA A N 1
ATOM 743 C CA . ALA A 1 100 ? -13.915 -17.395 -7.373 1.00 70.25 100 ALA A CA 1
ATOM 744 C C . ALA A 1 100 ? -13.583 -16.466 -8.556 1.00 70.25 100 ALA A C 1
ATOM 746 O O . ALA A 1 100 ? -14.241 -16.527 -9.586 1.00 70.25 100 ALA A O 1
ATOM 747 N N . GLU A 1 101 ? -12.565 -15.613 -8.416 1.00 58.75 101 GLU A N 1
ATOM 748 C CA . GLU A 1 101 ? -12.100 -14.669 -9.440 1.00 58.75 101 GLU A CA 1
ATOM 749 C C . GLU A 1 101 ? -10.991 -15.262 -10.334 1.00 58.75 101 GLU A C 1
ATOM 751 O O . GLU A 1 101 ? -10.560 -14.635 -11.303 1.00 58.75 101 GLU A O 1
ATOM 756 N N . THR A 1 102 ? -10.544 -16.497 -10.066 1.00 47.47 102 THR A N 1
ATOM 757 C CA . THR A 1 102 ? -9.886 -17.305 -11.101 1.00 47.47 102 THR A CA 1
ATOM 758 C C . THR A 1 102 ? -10.953 -17.673 -12.132 1.00 47.47 102 THR A C 1
ATOM 760 O O . THR A 1 102 ? -11.899 -18.371 -11.770 1.00 47.47 102 THR A O 1
ATOM 763 N N . PRO A 1 103 ? -10.846 -17.195 -13.383 1.00 42.75 103 PRO A N 1
ATOM 764 C CA . PRO A 1 103 ? -11.833 -17.489 -14.407 1.00 42.75 103 PRO A CA 1
ATOM 765 C C . PRO A 1 103 ? -11.929 -19.000 -14.601 1.00 42.75 103 PRO A C 1
ATOM 767 O O . PRO A 1 103 ? -10.936 -19.722 -14.444 1.00 42.75 103 PRO A O 1
ATOM 770 N N . GLU A 1 104 ? -13.130 -19.447 -14.960 1.00 42.91 104 GLU A N 1
ATOM 771 C CA . GLU A 1 104 ? -13.353 -20.735 -15.600 1.00 42.91 104 GLU A CA 1
ATOM 772 C C . GLU A 1 104 ? -12.222 -21.039 -16.587 1.00 42.91 104 GLU A C 1
ATOM 774 O O . GLU A 1 104 ? -11.679 -20.149 -17.250 1.00 42.91 104 GLU A O 1
ATOM 779 N N . ALA A 1 105 ? -11.837 -22.311 -16.592 1.00 41.44 105 ALA A N 1
ATOM 780 C CA . ALA A 1 105 ? -10.757 -22.885 -17.366 1.00 41.44 105 ALA A CA 1
ATOM 781 C C . ALA A 1 105 ? -10.613 -22.266 -18.771 1.00 41.44 105 ALA A C 1
ATOM 783 O O . ALA A 1 105 ? -11.622 -21.973 -19.414 1.00 41.44 105 ALA A O 1
ATOM 784 N N . PRO A 1 106 ? -9.382 -22.125 -19.306 1.00 40.03 106 PRO A N 1
ATOM 785 C CA . PRO A 1 106 ? -9.245 -21.973 -20.748 1.00 40.03 106 PRO A CA 1
ATOM 786 C C . PRO A 1 106 ? -10.027 -23.117 -21.404 1.00 40.03 106 PRO A C 1
ATOM 788 O O . PRO A 1 106 ? -9.787 -24.278 -21.065 1.00 40.03 106 PRO A O 1
ATOM 791 N N . GLU A 1 107 ? -10.971 -22.788 -22.291 1.00 44.03 107 GLU A N 1
ATOM 792 C CA . GLU A 1 107 ? -11.544 -23.733 -23.246 1.00 44.03 107 GLU A CA 1
ATOM 793 C C . GLU A 1 107 ? -10.370 -24.451 -23.915 1.00 44.03 107 GLU A C 1
ATOM 795 O O . GLU A 1 107 ? -9.663 -23.901 -24.761 1.00 44.03 107 GLU A O 1
ATOM 800 N N . VAL A 1 108 ? -10.090 -25.666 -23.453 1.00 41.66 108 VAL A N 1
ATOM 801 C CA . VAL A 1 108 ? -9.202 -26.580 -24.147 1.00 41.66 108 VAL A CA 1
ATOM 802 C C . VAL A 1 108 ? -9.968 -26.949 -25.406 1.00 41.66 108 VAL A C 1
ATOM 804 O O . VAL A 1 108 ? -10.957 -27.676 -25.330 1.00 41.66 108 VAL A O 1
ATOM 807 N N . GLU A 1 109 ? -9.543 -26.401 -26.545 1.00 41.16 109 GLU A N 1
ATOM 808 C CA . GLU A 1 109 ? -9.918 -26.915 -27.859 1.00 41.16 109 GLU A CA 1
ATOM 809 C C . GLU A 1 109 ? -9.719 -28.435 -27.834 1.00 41.16 109 GLU A C 1
ATOM 811 O O . GLU A 1 109 ? -8.594 -28.925 -27.736 1.00 41.16 109 GLU A O 1
ATOM 816 N N . LEU A 1 110 ? -10.833 -29.170 -27.842 1.00 41.69 110 LEU A N 1
ATOM 817 C CA . LEU A 1 110 ? -10.885 -30.617 -28.006 1.00 41.69 110 LEU A CA 1
ATOM 818 C C . LEU A 1 110 ? -10.186 -30.977 -29.327 1.00 41.69 110 LEU A C 1
ATOM 820 O O . LEU A 1 110 ? -10.723 -30.636 -30.383 1.00 41.69 110 LEU A O 1
ATOM 824 N N . PRO A 1 111 ? -9.035 -31.678 -29.334 1.00 38.88 111 PRO A N 1
ATOM 825 C CA . PRO A 1 111 ? -8.653 -32.413 -30.527 1.00 38.88 111 PRO A CA 1
ATOM 826 C C . PRO A 1 111 ? -9.676 -33.538 -30.735 1.00 38.88 111 PRO A C 1
ATOM 828 O O . PRO A 1 111 ? -9.996 -34.286 -29.809 1.00 38.88 111 PRO A O 1
ATOM 831 N N . GLU A 1 112 ? -10.212 -33.605 -31.952 1.00 44.44 112 GLU A N 1
ATOM 832 C CA . GLU A 1 112 ? -11.174 -34.605 -32.412 1.00 44.44 112 GLU A CA 1
ATOM 833 C C . GLU A 1 112 ? -10.740 -36.051 -32.087 1.00 44.44 112 GLU A C 1
ATOM 835 O O . GLU A 1 112 ? -9.559 -36.399 -32.081 1.00 44.44 112 GLU A O 1
ATOM 840 N N . THR A 1 113 ? -11.758 -36.869 -31.821 1.00 40.03 113 THR A N 1
ATOM 841 C CA . THR A 1 113 ? -11.807 -38.308 -31.501 1.00 40.03 113 THR A CA 1
ATOM 842 C C . THR A 1 113 ? -10.696 -39.212 -32.060 1.00 40.03 113 THR A C 1
ATOM 844 O O . THR A 1 113 ? -10.258 -39.056 -33.200 1.00 40.03 113 THR A O 1
ATOM 847 N N . PRO A 1 114 ? -10.432 -40.329 -31.360 1.00 41.84 114 PRO A N 1
ATOM 848 C CA . PRO A 1 114 ? -10.841 -41.599 -31.964 1.00 41.84 114 PRO A CA 1
ATOM 849 C C . PRO A 1 114 ? -11.859 -42.352 -31.096 1.00 41.84 114 PRO A C 1
ATOM 851 O O . PRO A 1 114 ? -11.676 -42.497 -29.890 1.00 41.84 114 PRO A O 1
ATOM 854 N N . GLU A 1 115 ? -12.929 -42.820 -31.748 1.00 49.94 115 GLU A N 1
ATOM 855 C CA . GLU A 1 115 ? -13.884 -43.820 -31.256 1.00 49.94 115 GLU A CA 1
ATOM 856 C C . GLU A 1 115 ? -13.169 -44.952 -30.506 1.00 49.94 115 GLU A C 1
ATOM 858 O O . GLU A 1 115 ? -12.358 -45.679 -31.080 1.00 49.94 115 GLU A O 1
ATOM 863 N N . ALA A 1 116 ? -13.499 -45.120 -29.227 1.00 40.69 116 ALA A N 1
ATOM 864 C CA . ALA A 1 116 ? -13.187 -46.320 -28.470 1.00 40.69 116 ALA A CA 1
ATOM 865 C C . ALA A 1 116 ? -14.426 -46.719 -27.662 1.00 40.69 116 ALA A C 1
ATOM 867 O O . ALA A 1 116 ? -15.053 -45.899 -26.995 1.00 40.69 116 ALA A O 1
ATOM 868 N N . GLU A 1 117 ? -14.781 -47.984 -27.837 1.00 39.41 117 GLU A N 1
ATOM 869 C CA . GLU A 1 117 ? -16.055 -48.639 -27.574 1.00 39.41 117 GLU A CA 1
ATOM 870 C C . GLU A 1 117 ? -16.596 -48.495 -26.141 1.00 39.41 117 GLU A C 1
ATOM 872 O O . GLU A 1 117 ? -15.864 -48.567 -25.155 1.00 39.41 117 GLU A O 1
ATOM 877 N N . LEU A 1 118 ? -17.923 -48.357 -26.058 1.00 46.66 118 LEU A N 1
ATOM 878 C CA . LEU A 1 118 ? -18.738 -48.545 -24.858 1.00 46.66 118 LEU A CA 1
ATOM 879 C C . LEU A 1 118 ? -18.581 -49.975 -24.312 1.00 46.66 118 LEU A C 1
ATOM 881 O O . LEU A 1 118 ? -18.784 -50.924 -25.070 1.00 46.66 118 LEU A O 1
ATOM 885 N N . PRO A 1 119 ? -18.405 -50.145 -22.992 1.00 41.75 119 PRO A N 1
ATOM 886 C CA . PRO A 1 119 ? -18.993 -51.278 -22.302 1.00 41.75 119 PRO A CA 1
ATOM 887 C C . PRO A 1 119 ? -20.124 -50.825 -21.370 1.00 41.75 119 PRO A C 1
ATOM 889 O O . PRO A 1 119 ? -20.097 -49.758 -20.758 1.00 41.75 119 PRO A O 1
ATOM 892 N N . GLU A 1 120 ? -21.139 -51.678 -21.351 1.00 39.75 120 GLU A N 1
ATOM 893 C CA . GLU A 1 120 ? -22.485 -51.527 -20.819 1.00 39.75 120 GLU A CA 1
ATOM 894 C C . GLU A 1 120 ? -22.577 -51.130 -19.338 1.00 39.75 120 GLU A C 1
ATOM 896 O O . GLU A 1 120 ? -21.799 -51.543 -18.478 1.00 39.75 120 GLU A O 1
ATOM 901 N N . SER A 1 121 ? -23.628 -50.364 -19.060 1.00 45.12 121 SER A N 1
ATOM 902 C CA . SER A 1 121 ? -24.227 -50.120 -17.751 1.00 45.12 121 SER A CA 1
ATOM 903 C C . SER A 1 121 ? -24.568 -51.407 -16.993 1.00 45.12 121 SER A C 1
ATOM 905 O O . SER A 1 121 ? -25.168 -52.304 -17.586 1.00 45.12 121 SER A O 1
ATOM 907 N N . PRO A 1 122 ? -24.389 -51.432 -15.663 1.00 41.56 122 PRO A N 1
ATOM 908 C CA . PRO A 1 122 ? -25.290 -52.164 -14.789 1.00 41.56 122 PRO A CA 1
ATOM 909 C C . PRO A 1 122 ? -26.301 -51.214 -14.126 1.00 41.56 122 PRO A C 1
ATOM 911 O O . PRO A 1 122 ? -25.950 -50.235 -13.469 1.00 41.56 122 PRO A O 1
ATOM 914 N N . GLU A 1 123 ? -27.571 -51.535 -14.364 1.00 41.53 123 GLU A N 1
ATOM 915 C CA . GLU A 1 123 ? -28.777 -51.087 -13.667 1.00 41.53 123 GLU A CA 1
ATOM 916 C C . GLU A 1 123 ? -28.698 -51.207 -12.134 1.00 41.53 123 GLU A C 1
ATOM 918 O O . GLU A 1 123 ? -28.074 -52.132 -11.619 1.00 41.53 123 GLU A O 1
ATOM 923 N N . THR A 1 124 ? -29.517 -50.380 -11.457 1.00 43.50 124 THR A N 1
ATOM 924 C CA . THR A 1 124 ? -30.116 -50.574 -10.107 1.00 43.50 124 THR A CA 1
ATOM 925 C C . THR A 1 124 ? -29.139 -50.582 -8.913 1.00 43.50 124 THR A C 1
ATOM 927 O O . THR A 1 124 ? -28.100 -51.213 -8.948 1.00 43.50 124 THR A O 1
ATOM 930 N N . GLU A 1 125 ? -29.342 -49.857 -7.810 1.00 39.25 125 GLU A N 1
ATOM 931 C CA . GLU A 1 125 ? -30.554 -49.673 -7.009 1.00 39.25 125 GLU A CA 1
ATOM 932 C C . GLU A 1 125 ? -30.681 -48.247 -6.441 1.00 39.25 125 GLU A C 1
ATOM 934 O O . GLU A 1 125 ? -29.706 -47.617 -6.033 1.00 39.25 125 GLU A O 1
ATOM 939 N N . VAL A 1 126 ? -31.926 -47.782 -6.342 1.00 52.12 126 VAL A N 1
ATOM 940 C CA . VAL A 1 126 ? -32.346 -46.693 -5.457 1.00 52.12 126 VAL A CA 1
ATOM 941 C C . VAL A 1 126 ? -32.841 -47.347 -4.166 1.00 52.12 126 VAL A C 1
ATOM 943 O O . VAL A 1 126 ? -33.868 -48.021 -4.232 1.00 52.12 126 VAL A O 1
ATOM 946 N N . PRO A 1 127 ? -32.187 -47.178 -3.006 1.00 43.81 127 PRO A N 1
ATOM 947 C CA . PRO A 1 127 ? -32.834 -47.482 -1.745 1.00 43.81 127 PRO A CA 1
ATOM 948 C C . PRO A 1 127 ? -33.575 -46.246 -1.226 1.00 43.81 127 PRO A C 1
ATOM 950 O O . PRO A 1 127 ? -33.069 -45.122 -1.212 1.00 43.81 127 PRO A O 1
ATOM 953 N N . GLU A 1 128 ? -34.819 -46.518 -0.861 1.00 41.31 128 GLU A N 1
ATOM 954 C CA . GLU A 1 128 ? -35.889 -45.626 -0.449 1.00 41.31 128 GLU A CA 1
ATOM 955 C C . GLU A 1 128 ? -35.545 -44.720 0.741 1.00 41.31 128 GLU A C 1
ATOM 957 O O . GLU A 1 128 ? -34.843 -45.083 1.684 1.00 41.31 128 GLU A O 1
ATOM 962 N N . VAL A 1 129 ? -36.155 -43.539 0.706 1.00 49.72 129 VAL A N 1
ATOM 963 C CA . VAL A 1 129 ? -36.452 -42.694 1.865 1.00 49.72 129 VAL A CA 1
ATOM 964 C C . VAL A 1 129 ? -37.337 -43.468 2.849 1.00 49.72 129 VAL A C 1
ATOM 966 O O . VAL A 1 129 ? -38.389 -43.949 2.431 1.00 49.72 129 VAL A O 1
ATOM 969 N N . PRO A 1 130 ? -37.024 -43.484 4.154 1.00 49.41 130 PRO A N 1
ATOM 970 C CA . PRO A 1 130 ? -38.056 -43.607 5.166 1.00 49.41 130 PRO A CA 1
ATOM 971 C C . PRO A 1 130 ? -38.469 -42.221 5.679 1.00 49.41 130 PRO A C 1
ATOM 973 O O . PRO A 1 130 ? -37.697 -41.465 6.269 1.00 49.41 130 PRO A O 1
ATOM 976 N N . GLU A 1 131 ? -39.731 -41.936 5.385 1.00 40.53 131 GLU A N 1
ATOM 977 C CA . GLU A 1 131 ? -40.684 -41.074 6.077 1.00 40.53 131 GLU A CA 1
ATOM 978 C C . GLU A 1 131 ? -40.462 -40.880 7.594 1.00 40.53 131 GLU A C 1
ATOM 980 O O . GLU A 1 131 ? -40.195 -41.819 8.339 1.00 40.53 131 GLU A O 1
ATOM 985 N N . THR A 1 132 ? -40.684 -39.629 8.015 1.00 44.44 132 THR A N 1
ATOM 986 C CA . THR A 1 132 ? -41.346 -39.171 9.255 1.00 44.44 132 THR A CA 1
ATOM 987 C C . THR A 1 132 ? -41.050 -39.872 10.585 1.00 44.44 132 THR A C 1
ATOM 989 O O . THR A 1 132 ? -41.545 -40.963 10.847 1.00 44.44 132 THR A O 1
ATOM 992 N N . LEU A 1 133 ? -40.479 -39.110 11.524 1.00 43.75 133 LEU A N 1
ATOM 993 C CA . LEU A 1 133 ? -40.976 -39.081 12.902 1.00 43.75 133 LEU A CA 1
ATOM 994 C C . LEU A 1 133 ? -40.976 -37.635 13.419 1.00 43.75 133 LEU A C 1
ATOM 996 O O . LEU A 1 133 ? -39.927 -37.038 13.662 1.00 43.75 133 LEU A O 1
ATOM 1000 N N . GLU A 1 134 ? -42.183 -37.087 13.556 1.00 50.53 134 GLU A N 1
ATOM 1001 C CA . GLU A 1 134 ? -42.499 -35.990 14.467 1.00 50.53 134 GLU A CA 1
ATOM 1002 C C . GLU A 1 134 ? -42.085 -36.400 15.887 1.00 50.53 134 GLU A C 1
ATOM 1004 O O . GLU A 1 134 ? -42.411 -37.497 16.338 1.00 50.53 134 GLU A O 1
ATOM 1009 N N . VAL A 1 135 ? -41.377 -35.527 16.604 1.00 44.91 135 VAL A N 1
ATOM 1010 C CA . VAL A 1 135 ? -41.256 -35.642 18.060 1.00 44.91 135 VAL A CA 1
ATOM 1011 C C . VAL A 1 135 ? -41.792 -34.357 18.659 1.00 44.91 135 VAL A C 1
ATOM 1013 O O . VAL A 1 135 ? -41.177 -33.291 18.591 1.00 44.91 135 VAL A O 1
ATOM 1016 N N . GLU A 1 136 ? -43.001 -34.521 19.178 1.00 38.88 136 GLU A N 1
ATOM 1017 C CA . GLU A 1 136 ? -43.761 -33.601 19.997 1.00 38.88 136 GLU A CA 1
ATOM 1018 C C . GLU A 1 136 ? -42.989 -33.081 21.215 1.00 38.88 136 GLU A C 1
ATOM 1020 O O . GLU A 1 136 ? -42.184 -33.754 21.861 1.00 38.88 136 GLU A O 1
ATOM 1025 N N . ASN A 1 137 ? -43.354 -31.848 21.528 1.00 47.66 137 ASN A N 1
ATOM 1026 C CA . ASN A 1 137 ? -43.322 -31.188 22.822 1.00 47.66 137 ASN A CA 1
ATOM 1027 C C . ASN A 1 137 ? -43.930 -32.062 23.949 1.00 47.66 137 ASN A C 1
ATOM 1029 O O . ASN A 1 137 ? -44.899 -32.775 23.705 1.00 47.66 137 ASN A O 1
ATOM 1033 N N . PRO A 1 138 ? -43.461 -31.925 25.198 1.00 52.53 138 PRO A N 1
ATOM 1034 C CA . PRO A 1 138 ? -44.420 -31.825 26.309 1.00 52.53 138 PRO A CA 1
ATOM 1035 C C . PRO A 1 138 ? -44.070 -30.644 27.238 1.00 52.53 138 PRO A C 1
ATOM 1037 O O . PRO A 1 138 ? -42.922 -30.470 27.64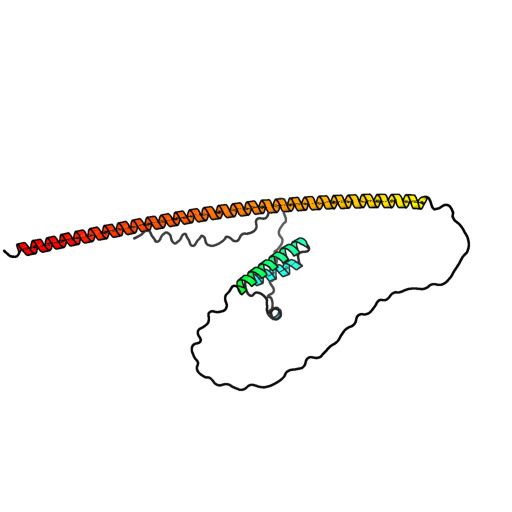2 1.00 52.53 138 PRO A O 1
ATOM 1040 N N . GLU A 1 139 ? -44.977 -29.673 27.415 1.00 41.66 139 GLU A N 1
ATOM 1041 C CA . GLU A 1 139 ? -45.900 -29.564 28.576 1.00 41.66 139 GLU A CA 1
ATOM 1042 C C . GLU A 1 139 ? -45.177 -29.739 29.923 1.00 41.66 139 GLU A C 1
ATOM 1044 O O . GLU A 1 139 ? -44.760 -30.825 30.297 1.00 41.66 139 GLU A O 1
ATOM 1049 N N . SER A 1 140 ? -44.804 -28.643 30.586 1.00 45.06 140 SER A N 1
ATOM 1050 C CA . SER A 1 140 ? -45.566 -28.003 31.676 1.00 45.06 140 SER A CA 1
ATOM 1051 C C . SER A 1 140 ? -45.922 -28.942 32.835 1.00 45.06 140 SER A C 1
ATOM 1053 O O . SER A 1 140 ? -46.961 -29.593 32.828 1.00 45.06 140 SER A O 1
ATOM 1055 N N . GLU A 1 141 ? -45.108 -28.910 33.889 1.00 42.88 141 GLU A N 1
ATOM 1056 C CA . GLU A 1 141 ? -45.455 -29.467 35.197 1.00 42.88 141 GLU A CA 1
ATOM 1057 C C . GLU A 1 141 ? -45.598 -28.303 36.190 1.00 42.88 141 GLU A C 1
ATOM 1059 O O . GLU A 1 141 ? -44.625 -27.769 36.723 1.00 42.88 141 GLU A O 1
ATOM 1064 N N . VAL A 1 142 ? -46.840 -27.843 36.358 1.00 44.69 142 VAL A N 1
ATOM 1065 C CA . VAL A 1 142 ? -47.254 -26.920 37.419 1.00 44.69 142 VAL A CA 1
ATOM 1066 C C . VAL A 1 142 ? -47.546 -27.772 38.648 1.00 44.69 142 VAL A C 1
ATOM 1068 O O . VAL A 1 142 ? -48.574 -28.440 38.713 1.00 44.69 142 VAL A O 1
ATOM 1071 N N . VAL A 1 143 ? -46.639 -27.757 39.621 1.00 42.81 143 VAL A N 1
ATOM 1072 C CA . VAL A 1 143 ? -46.863 -28.383 40.928 1.00 42.81 143 VAL A CA 1
ATOM 1073 C C . VAL A 1 143 ? -47.526 -27.358 41.844 1.00 42.81 143 VAL A C 1
ATOM 1075 O O . VAL A 1 143 ? -46.883 -26.431 42.333 1.00 42.81 143 VAL A O 1
ATOM 1078 N N . VAL A 1 144 ? -48.824 -27.539 42.067 1.00 48.69 144 VAL A N 1
ATOM 1079 C CA . VAL A 1 144 ? -49.558 -26.971 43.202 1.00 48.69 144 VAL A CA 1
ATOM 1080 C C . VAL A 1 144 ? -49.582 -28.036 44.297 1.00 48.69 144 VAL A C 1
ATOM 1082 O O . VAL A 1 144 ? -49.984 -29.164 44.015 1.00 48.69 144 VAL A O 1
ATOM 1085 N N . PRO A 1 145 ? -49.211 -27.712 45.542 1.00 50.47 145 PRO A N 1
ATOM 1086 C CA . PRO A 1 145 ? -49.768 -28.407 46.687 1.00 50.47 145 PRO A CA 1
ATOM 1087 C C . PRO A 1 145 ? -50.845 -27.539 47.343 1.00 50.47 145 PRO A C 1
ATOM 1089 O O . PRO A 1 145 ? -50.587 -26.466 47.886 1.00 50.47 145 PRO A O 1
ATOM 1092 N N . GLU A 1 146 ? -52.064 -28.050 47.232 1.00 42.78 146 GLU A N 1
ATOM 1093 C CA . GLU A 1 146 ? -53.254 -27.711 47.999 1.00 42.78 146 GLU A CA 1
ATOM 1094 C C . GLU A 1 146 ? -53.040 -28.198 49.444 1.00 42.78 146 GLU A C 1
ATOM 1096 O O . GLU A 1 146 ? -52.747 -29.374 49.668 1.00 42.78 146 GLU A O 1
ATOM 1101 N N . THR A 1 147 ? -53.136 -27.297 50.422 1.00 40.19 147 THR A N 1
ATOM 1102 C CA . THR A 1 147 ? -53.232 -27.650 51.846 1.00 40.19 147 THR A CA 1
ATOM 1103 C C . THR A 1 147 ? -54.395 -26.892 52.459 1.00 40.19 147 THR A C 1
ATOM 1105 O O . THR A 1 147 ? -54.493 -25.671 52.328 1.00 40.19 147 THR A O 1
ATOM 1108 N N . GLU A 1 148 ? -55.266 -27.690 53.063 1.00 40.31 148 GLU A N 1
ATOM 1109 C CA . GLU A 1 148 ? -56.562 -27.387 53.652 1.00 40.31 148 GLU A CA 1
ATOM 1110 C C . GLU A 1 148 ? -56.475 -26.508 54.911 1.00 40.31 148 GLU A C 1
ATOM 1112 O O . GLU A 1 148 ? -55.487 -26.532 55.644 1.00 40.31 148 GLU A O 1
ATOM 1117 N N . ASP A 1 149 ? -57.558 -25.752 55.112 1.00 42.34 149 ASP A N 1
ATOM 1118 C CA . ASP A 1 149 ? -58.213 -25.390 56.375 1.00 42.34 149 ASP A CA 1
ATOM 1119 C C . ASP A 1 149 ? -57.412 -25.473 57.688 1.00 42.34 149 ASP A C 1
ATOM 1121 O O . ASP A 1 149 ? -57.236 -26.542 58.266 1.00 42.34 149 ASP A O 1
ATOM 1125 N N . GLU A 1 150 ? -57.123 -24.303 58.266 1.00 38.97 150 GLU A N 1
ATOM 1126 C CA . GLU A 1 150 ? -57.401 -24.064 59.688 1.00 38.97 150 GLU A CA 1
ATOM 1127 C C . GLU A 1 150 ? -57.557 -22.558 59.952 1.00 38.97 150 GLU A C 1
ATOM 1129 O O . GLU A 1 150 ? -56.609 -21.773 59.917 1.00 38.97 150 GLU A O 1
ATOM 1134 N N . THR A 1 151 ? -58.793 -22.139 60.216 1.00 43.97 151 THR A N 1
ATOM 1135 C CA . THR A 1 151 ? -59.111 -20.856 60.849 1.00 43.97 151 THR A CA 1
ATOM 1136 C C . THR A 1 151 ? -58.699 -20.871 62.320 1.00 43.97 151 THR A C 1
ATOM 1138 O O . THR A 1 151 ? -59.160 -21.743 63.062 1.00 43.97 151 THR A O 1
ATOM 1141 N N . PRO A 1 152 ? -57.995 -19.828 62.786 1.00 43.69 152 PRO A N 1
ATOM 1142 C CA . PRO A 1 152 ? -58.341 -19.238 64.069 1.00 43.69 152 PRO A CA 1
ATOM 1143 C C . PRO A 1 152 ? -58.744 -17.767 63.917 1.00 43.69 152 PRO A C 1
ATOM 1145 O O . PRO A 1 152 ? -58.103 -16.951 63.259 1.00 43.69 152 PRO A O 1
ATOM 1148 N N . GLU A 1 153 ? -59.871 -17.479 64.547 1.00 47.28 153 GLU A N 1
ATOM 1149 C CA . GLU A 1 153 ? -60.451 -16.174 64.819 1.00 47.28 153 GLU A CA 1
ATOM 1150 C C . GLU A 1 153 ? -59.558 -15.380 65.802 1.00 47.28 153 GLU A C 1
ATOM 1152 O O . GLU A 1 153 ? -58.909 -15.981 66.657 1.00 47.28 153 GLU A O 1
ATOM 1157 N N . VAL A 1 154 ? -59.641 -14.040 65.741 1.00 45.41 154 VAL A N 1
ATOM 1158 C CA . VAL A 1 154 ? -59.147 -13.043 66.726 1.00 45.41 154 VAL A CA 1
ATOM 1159 C C . VAL A 1 154 ? -57.670 -12.623 66.593 1.00 45.41 154 VAL A C 1
ATOM 1161 O O . VAL A 1 154 ? -56.768 -13.357 66.962 1.00 45.41 154 VAL A O 1
ATOM 1164 N N . GLU A 1 155 ? -57.396 -11.403 66.111 1.00 39.06 155 GLU A N 1
ATOM 1165 C CA . GLU A 1 155 ? -57.217 -10.168 66.906 1.00 39.06 155 GLU A CA 1
ATOM 1166 C C . GLU A 1 155 ? -56.763 -9.028 65.966 1.00 39.06 155 GLU A C 1
ATOM 1168 O O . GLU A 1 155 ? -55.911 -9.218 65.105 1.00 39.06 155 GLU A O 1
ATOM 1173 N N . THR A 1 156 ? -57.362 -7.843 66.071 1.00 52.66 156 THR A N 1
ATOM 1174 C CA . THR A 1 156 ? -56.999 -6.640 65.300 1.00 52.66 156 THR A CA 1
ATOM 1175 C C . THR A 1 156 ? -55.708 -5.996 65.825 1.00 52.66 156 THR A C 1
ATOM 1177 O O . THR A 1 156 ? -55.715 -5.578 66.986 1.00 52.66 156 THR A O 1
ATOM 1180 N N . PRO A 1 157 ? -54.661 -5.777 65.000 1.00 44.88 157 PRO A N 1
ATOM 1181 C CA . PRO A 1 157 ? -53.560 -4.884 65.338 1.00 44.88 157 PRO A CA 1
ATOM 1182 C C . PRO A 1 157 ? -53.680 -3.564 64.553 1.00 44.88 157 PRO A C 1
ATOM 1184 O O . PRO A 1 157 ? -53.132 -3.406 63.466 1.00 44.88 157 PRO A O 1
ATOM 1187 N N . GLU A 1 158 ? -54.379 -2.570 65.103 1.00 49.56 158 GLU A N 1
ATOM 1188 C CA . GLU A 1 158 ? -54.247 -1.172 64.656 1.00 49.56 158 GLU A CA 1
ATOM 1189 C C . GLU A 1 158 ? -53.025 -0.543 65.348 1.00 49.56 158 GLU A C 1
ATOM 1191 O O . GLU A 1 158 ? -53.205 0.230 66.277 1.00 49.56 158 GLU A O 1
ATOM 1196 N N . THR A 1 159 ? -51.784 -0.904 64.973 1.00 51.56 159 THR A N 1
ATOM 1197 C CA . THR A 1 159 ? -50.565 -0.143 65.379 1.00 51.56 159 THR A CA 1
ATOM 1198 C C . THR A 1 159 ? -49.266 -0.471 64.600 1.00 51.56 159 THR A C 1
ATOM 1200 O O . THR A 1 159 ? -48.185 -0.204 65.108 1.00 51.56 159 THR A O 1
ATOM 1203 N N . GLU A 1 160 ? -49.313 -1.008 63.372 1.00 51.81 160 GLU A N 1
ATOM 1204 C CA . GLU A 1 160 ? -48.090 -1.364 62.596 1.00 51.81 160 GLU A CA 1
ATOM 1205 C C . GLU A 1 160 ? -47.941 -0.644 61.235 1.00 51.81 160 GLU A C 1
ATOM 1207 O O . GLU A 1 160 ? -47.034 -0.932 60.463 1.00 51.81 160 GLU A O 1
ATOM 1212 N N . VAL A 1 161 ? -48.807 0.327 60.924 1.00 51.50 161 VAL A N 1
ATOM 1213 C CA . VAL A 1 161 ? -48.896 0.932 59.574 1.00 51.50 161 VAL A CA 1
ATOM 1214 C C . VAL A 1 161 ? -47.891 2.080 59.346 1.00 51.50 161 VAL A C 1
ATOM 1216 O O . VAL A 1 161 ? -47.625 2.457 58.205 1.00 51.50 161 VAL A O 1
ATOM 1219 N N . GLU A 1 162 ? -47.295 2.650 60.400 1.00 53.62 162 GLU A N 1
ATOM 1220 C CA . GLU A 1 162 ? -46.350 3.775 60.255 1.00 53.62 162 GLU A CA 1
ATOM 1221 C C . GLU A 1 162 ? -44.917 3.332 59.886 1.00 53.62 162 GLU A C 1
ATOM 1223 O O . GLU A 1 162 ? -44.240 4.046 59.143 1.00 53.62 162 GLU A O 1
ATOM 1228 N N . ASP A 1 163 ? -44.474 2.135 60.294 1.00 58.72 163 ASP A N 1
ATOM 1229 C CA . ASP A 1 163 ? -43.124 1.621 59.992 1.00 58.72 163 ASP A CA 1
ATOM 1230 C C . ASP A 1 163 ? -42.963 1.148 58.530 1.00 58.72 163 ASP A C 1
ATOM 1232 O O . ASP A 1 163 ? -41.899 1.311 57.922 1.00 58.72 163 ASP A O 1
ATOM 1236 N N . GLU A 1 164 ? -44.023 0.620 57.905 1.00 60.25 164 GLU A N 1
ATOM 1237 C CA . GLU A 1 164 ? -43.983 0.178 56.500 1.00 60.25 164 GLU A CA 1
ATOM 1238 C C . GLU A 1 164 ? -43.823 1.349 55.516 1.00 60.25 164 GLU A C 1
ATOM 1240 O O . GLU A 1 164 ? -43.170 1.216 54.474 1.00 60.25 164 GLU A O 1
ATOM 1245 N N . ASN A 1 165 ? -44.366 2.523 55.854 1.00 70.12 165 ASN A N 1
ATOM 1246 C CA . ASN A 1 165 ? -44.314 3.700 54.990 1.00 70.12 165 ASN A CA 1
ATOM 1247 C C . ASN A 1 165 ? -42.904 4.331 54.954 1.00 70.12 165 ASN A C 1
ATOM 1249 O O . ASN A 1 165 ? -42.406 4.675 53.879 1.00 70.12 165 ASN A O 1
ATOM 1253 N N . GLU A 1 166 ? -42.198 4.395 56.093 1.00 69.62 166 GLU A N 1
ATOM 1254 C CA . GLU A 1 166 ? -40.795 4.848 56.132 1.00 69.62 166 GLU A CA 1
ATOM 1255 C C . GLU A 1 166 ? -39.834 3.877 55.420 1.00 69.62 166 GLU A C 1
ATOM 1257 O O . GLU A 1 166 ? -38.861 4.300 54.778 1.00 69.62 166 GLU A O 1
ATOM 1262 N N . LEU A 1 167 ? -40.085 2.567 55.521 1.00 69.94 167 LEU A N 1
ATOM 1263 C CA . LEU A 1 167 ? -39.324 1.543 54.800 1.00 69.94 167 LEU A CA 1
ATOM 1264 C C . LEU A 1 167 ? -39.505 1.674 53.283 1.00 69.94 167 LEU A C 1
ATOM 1266 O O . LEU A 1 167 ? -38.526 1.567 52.535 1.00 69.94 167 LEU A O 1
ATOM 1270 N N . ASN A 1 168 ? -40.722 1.979 52.831 1.00 75.44 168 ASN A N 1
ATOM 1271 C CA . ASN A 1 168 ? -41.027 2.160 51.416 1.00 75.44 168 ASN A CA 1
ATOM 1272 C C . ASN A 1 168 ? -40.398 3.447 50.839 1.00 75.44 168 ASN A C 1
ATOM 1274 O O . ASN A 1 168 ? -39.818 3.418 49.750 1.00 75.44 168 ASN A O 1
ATOM 1278 N N . GLU A 1 169 ? -40.389 4.560 51.584 1.00 78.12 169 GLU A N 1
ATOM 1279 C CA . GLU A 1 169 ? -39.692 5.788 51.163 1.00 78.12 169 GLU A CA 1
ATOM 1280 C C . GLU A 1 169 ? -38.167 5.604 51.078 1.00 78.12 169 GLU A C 1
ATOM 1282 O O . GLU A 1 169 ? -37.527 6.064 50.122 1.00 78.12 169 GLU A O 1
ATOM 1287 N N . LYS A 1 170 ? -37.557 4.876 52.026 1.00 80.25 170 LYS A N 1
ATOM 1288 C CA . LYS A 1 170 ? -36.124 4.534 51.961 1.00 80.25 170 LYS A CA 1
ATOM 1289 C C . LYS A 1 170 ? -35.806 3.620 50.776 1.00 80.25 170 LYS A C 1
ATOM 1291 O O . LYS A 1 170 ? -34.774 3.821 50.126 1.00 80.25 170 LYS A O 1
ATOM 1296 N N . ALA A 1 171 ? -36.676 2.660 50.459 1.00 80.25 171 ALA A N 1
ATOM 1297 C CA . ALA A 1 171 ? -36.526 1.792 49.292 1.00 80.25 171 ALA A CA 1
ATOM 1298 C C . ALA A 1 171 ? -36.633 2.581 47.973 1.00 80.25 171 ALA A C 1
ATOM 1300 O O . ALA A 1 171 ? -35.780 2.428 47.092 1.00 80.25 171 ALA A O 1
ATOM 1301 N N . ALA A 1 172 ? -37.600 3.498 47.865 1.00 81.31 172 ALA A N 1
ATOM 1302 C CA . ALA A 1 172 ? -37.759 4.375 46.706 1.00 81.31 172 ALA A CA 1
ATOM 1303 C C . ALA A 1 172 ? -36.552 5.316 46.518 1.00 81.31 172 ALA A C 1
ATOM 1305 O O . ALA A 1 172 ? -36.022 5.449 45.412 1.00 81.31 172 ALA A O 1
ATOM 1306 N N . ALA A 1 173 ? -36.039 5.908 47.602 1.00 83.50 173 ALA A N 1
ATOM 1307 C CA . ALA A 1 173 ? -34.851 6.761 47.557 1.00 83.50 173 ALA A CA 1
ATOM 1308 C C . ALA A 1 173 ? -33.571 5.987 47.179 1.00 83.50 173 ALA A C 1
ATOM 1310 O O . ALA A 1 173 ? -32.688 6.524 46.498 1.00 83.50 173 ALA A O 1
ATOM 1311 N N . ALA A 1 174 ? -33.451 4.724 47.601 1.00 83.75 174 ALA A N 1
ATOM 1312 C CA . ALA A 1 174 ? -32.345 3.852 47.212 1.00 83.75 174 ALA A CA 1
ATOM 1313 C C . ALA A 1 174 ? -32.409 3.474 45.723 1.00 83.75 174 ALA A C 1
ATOM 1315 O O . ALA A 1 174 ? -31.377 3.502 45.045 1.00 83.75 174 ALA A O 1
ATOM 1316 N N . LEU A 1 175 ? -33.608 3.194 45.200 1.00 83.75 175 LEU A N 1
ATOM 1317 C CA . LEU A 1 175 ? -33.840 2.934 43.778 1.00 83.75 175 LEU A CA 1
ATOM 1318 C C . LEU A 1 175 ? -33.504 4.152 42.910 1.00 83.75 175 LEU A C 1
ATOM 1320 O O . LEU A 1 175 ? -32.739 4.011 41.957 1.00 83.75 175 LEU A O 1
ATOM 1324 N N . ALA A 1 176 ? -33.952 5.351 43.294 1.00 87.31 176 ALA A N 1
ATOM 1325 C CA . ALA A 1 176 ? -33.639 6.586 42.570 1.00 87.31 176 ALA A CA 1
ATOM 1326 C C . ALA A 1 176 ? -32.121 6.856 42.507 1.00 87.31 176 ALA A C 1
ATOM 1328 O O . ALA A 1 176 ? -31.569 7.138 41.442 1.00 87.31 176 ALA A O 1
ATOM 1329 N N . LYS A 1 177 ? -31.402 6.675 43.626 1.00 91.06 177 LYS A N 1
ATOM 1330 C CA . LYS A 1 177 ? -29.932 6.802 43.658 1.00 91.06 177 LYS A CA 1
ATOM 1331 C C . LYS A 1 177 ? -29.222 5.720 42.839 1.00 91.06 177 LYS A C 1
ATOM 1333 O O . LYS A 1 177 ? -28.130 5.962 42.319 1.00 91.06 177 LYS A O 1
ATOM 1338 N N . ALA A 1 178 ? -29.784 4.516 42.748 1.00 88.88 178 ALA A N 1
ATOM 1339 C CA . ALA A 1 178 ? -29.229 3.444 41.926 1.00 88.88 178 ALA A CA 1
ATOM 1340 C C . ALA A 1 178 ? -29.422 3.724 40.428 1.00 88.88 178 ALA A C 1
ATOM 1342 O O . ALA A 1 178 ? -28.508 3.481 39.635 1.00 88.88 178 ALA A O 1
ATOM 1343 N N . GLU A 1 179 ? -30.573 4.271 40.046 1.00 87.19 179 GLU A N 1
ATOM 1344 C CA . GLU A 1 179 ? -30.888 4.637 38.668 1.00 87.19 179 GLU A CA 1
ATOM 1345 C C . GLU A 1 179 ? -30.034 5.819 38.184 1.00 87.19 179 GLU A C 1
ATOM 1347 O O . GLU A 1 179 ? -29.423 5.740 37.117 1.00 87.19 179 GLU A O 1
ATOM 1352 N N . GLU A 1 180 ? -29.842 6.845 39.022 1.00 88.75 180 GLU A N 1
ATOM 1353 C CA . GLU A 1 180 ? -28.943 7.971 38.731 1.00 88.75 180 GLU A CA 1
ATOM 1354 C C . GLU A 1 180 ? -27.489 7.504 38.524 1.00 88.75 180 GLU A C 1
ATOM 1356 O O . GLU A 1 180 ? -26.815 7.905 37.569 1.00 88.75 180 GLU A O 1
ATOM 1361 N N . LYS A 1 181 ? -26.999 6.580 39.365 1.00 92.44 181 LYS A N 1
ATOM 1362 C CA . LYS A 1 181 ? -25.657 5.992 39.205 1.00 92.44 181 LYS A CA 1
ATOM 1363 C C . LYS A 1 181 ? -25.526 5.179 37.917 1.00 92.44 181 LYS A C 1
ATOM 1365 O O . LYS A 1 181 ? -24.473 5.242 37.277 1.00 92.44 181 LYS A O 1
ATOM 1370 N N . LYS A 1 182 ? -26.564 4.435 37.519 1.00 91.62 182 LYS A N 1
ATOM 1371 C CA . LYS A 1 182 ? -26.581 3.698 36.244 1.00 91.62 182 LYS A CA 1
ATOM 1372 C C . LYS A 1 182 ? -26.566 4.655 35.053 1.00 91.62 182 LYS A C 1
ATOM 1374 O O . LYS A 1 182 ? -25.746 4.465 34.156 1.00 91.62 182 LYS A O 1
ATOM 1379 N N . ALA A 1 183 ? -27.376 5.713 35.076 1.00 90.25 183 ALA A N 1
ATOM 1380 C CA . ALA A 1 183 ? -27.392 6.731 34.028 1.00 90.25 183 ALA A CA 1
ATOM 1381 C C . ALA A 1 183 ? -26.031 7.441 33.897 1.00 90.25 183 ALA A C 1
ATOM 1383 O O . ALA A 1 183 ? -25.489 7.560 32.796 1.00 90.25 183 ALA A O 1
ATOM 1384 N N . ALA A 1 184 ? -25.411 7.824 35.018 1.00 90.56 184 ALA A N 1
ATOM 1385 C CA . ALA A 1 184 ? -24.087 8.446 35.025 1.00 90.56 184 ALA A CA 1
ATOM 1386 C C . ALA A 1 184 ? -22.975 7.502 34.523 1.00 90.56 184 ALA A C 1
ATOM 1388 O O . ALA A 1 184 ? -22.033 7.942 33.857 1.00 90.56 184 ALA A O 1
ATOM 1389 N N . ALA A 1 185 ? -23.061 6.202 34.824 1.00 90.81 185 ALA A N 1
ATOM 1390 C CA . ALA A 1 185 ? -22.125 5.204 34.311 1.00 90.81 185 ALA A CA 1
ATOM 1391 C C . ALA A 1 185 ? -22.271 5.009 32.793 1.00 90.81 185 ALA A C 1
ATOM 1393 O O . ALA A 1 185 ? -21.263 4.917 32.088 1.00 90.81 185 ALA A O 1
ATOM 1394 N N . LEU A 1 186 ? -23.508 5.001 32.293 1.00 89.88 186 LEU A N 1
ATOM 1395 C CA . LEU A 1 186 ? -23.815 4.834 30.874 1.00 89.88 186 LEU A CA 1
ATOM 1396 C C . LEU A 1 186 ? -23.353 6.055 30.061 1.00 89.88 186 LEU A C 1
ATOM 1398 O O . LEU A 1 186 ? -22.627 5.891 29.082 1.00 89.88 186 LEU A O 1
ATOM 1402 N N . ALA A 1 187 ? -23.596 7.273 30.556 1.00 93.25 187 ALA A N 1
ATOM 1403 C CA . ALA A 1 187 ? -23.088 8.505 29.946 1.00 93.25 187 ALA A CA 1
ATOM 1404 C C . ALA A 1 187 ? -21.548 8.531 29.855 1.00 93.25 187 ALA A C 1
ATOM 1406 O O . ALA A 1 187 ? -20.980 8.863 28.812 1.00 93.25 187 ALA A O 1
ATOM 1407 N N . LYS A 1 188 ? -20.844 8.108 30.917 1.00 94.56 188 LYS A N 1
ATOM 1408 C CA . LYS A 1 188 ? -19.372 7.999 30.902 1.00 94.56 188 LYS A CA 1
ATOM 1409 C C . LYS A 1 188 ? -18.870 6.919 29.941 1.00 94.56 188 LYS A C 1
ATOM 1411 O O . LYS A 1 188 ? -17.778 7.058 29.386 1.00 94.56 188 LYS A O 1
ATOM 1416 N N . ALA A 1 189 ? -19.617 5.831 29.763 1.00 93.00 189 ALA A N 1
ATOM 1417 C CA . ALA A 1 189 ? -19.269 4.783 28.810 1.00 93.00 189 ALA A CA 1
ATOM 1418 C C . ALA A 1 189 ? -19.413 5.279 27.364 1.00 93.00 189 ALA A C 1
ATOM 1420 O O . ALA A 1 189 ? -18.511 5.054 26.553 1.00 93.00 189 ALA A O 1
ATOM 1421 N N . ASP A 1 190 ? -20.485 6.005 27.058 1.00 92.50 190 ASP A N 1
ATOM 1422 C CA . ASP A 1 190 ? -20.722 6.546 25.721 1.00 92.50 190 ASP A CA 1
ATOM 1423 C C . ASP A 1 190 ? -19.749 7.676 25.372 1.00 92.50 190 ASP A C 1
ATOM 1425 O O . ASP A 1 190 ? -19.204 7.687 24.268 1.00 92.50 190 ASP A O 1
ATOM 1429 N N . GLU A 1 191 ? -19.388 8.540 26.327 1.00 93.31 191 GLU A N 1
ATOM 1430 C CA . GLU A 1 191 ? -18.334 9.542 26.124 1.00 93.31 191 GLU A CA 1
ATOM 1431 C C . GLU A 1 191 ? -16.978 8.884 25.798 1.00 93.31 191 GLU A C 1
ATOM 1433 O O . GLU A 1 191 ? -16.253 9.320 24.896 1.00 93.31 191 GLU A O 1
ATOM 1438 N N . LYS A 1 192 ? -16.628 7.790 26.492 1.00 94.94 192 LYS A N 1
ATOM 1439 C CA . LYS A 1 192 ? -15.402 7.025 26.205 1.00 94.94 192 LYS A CA 1
ATOM 1440 C C . LYS A 1 192 ? -15.443 6.375 24.822 1.00 94.94 192 LYS A C 1
ATOM 1442 O O . LYS A 1 192 ? -14.435 6.421 24.115 1.00 94.94 192 LYS A O 1
ATOM 1447 N N . LYS A 1 193 ? -16.583 5.804 24.416 1.00 94.00 193 LYS A N 1
ATOM 1448 C CA . LYS A 1 193 ? -16.764 5.237 23.069 1.00 94.00 193 LYS A CA 1
ATOM 1449 C C . LYS A 1 193 ? -16.646 6.316 21.992 1.00 94.00 193 LYS A C 1
ATOM 1451 O O . LYS A 1 193 ? -15.914 6.113 21.027 1.00 94.00 193 LYS A O 1
ATOM 1456 N N . ALA A 1 194 ? -17.273 7.476 22.185 1.00 94.44 194 ALA A N 1
ATOM 1457 C CA . ALA A 1 194 ? -17.194 8.596 21.251 1.00 94.44 194 ALA A CA 1
ATOM 1458 C C . ALA A 1 194 ? -15.750 9.102 21.086 1.00 94.44 194 ALA A C 1
ATOM 1460 O O . ALA A 1 194 ? -15.272 9.256 19.962 1.00 94.44 194 ALA A O 1
ATOM 1461 N N . LYS A 1 195 ? -15.002 9.267 22.188 1.00 94.00 195 LYS A N 1
ATOM 1462 C CA . LYS A 1 195 ? -13.574 9.637 22.132 1.00 94.00 195 LYS A CA 1
ATOM 1463 C C . LYS A 1 195 ? -12.719 8.577 21.434 1.00 94.00 195 LYS A C 1
ATOM 1465 O O . LYS A 1 195 ? -11.805 8.927 20.686 1.00 94.00 195 LYS A O 1
ATOM 1470 N N . ALA A 1 196 ? -12.997 7.291 21.657 1.00 93.50 196 ALA A N 1
ATOM 1471 C CA . ALA A 1 196 ? -12.283 6.204 20.991 1.00 93.50 196 ALA A CA 1
ATOM 1472 C C . ALA A 1 196 ? -12.546 6.185 19.475 1.00 93.50 196 ALA A C 1
ATOM 1474 O O . ALA A 1 196 ? -11.597 6.059 18.700 1.00 93.50 196 ALA A O 1
ATOM 1475 N N . LEU A 1 197 ? -13.800 6.379 19.054 1.00 91.38 197 LEU A N 1
ATOM 1476 C CA . LEU A 1 197 ? -14.179 6.469 17.642 1.00 91.38 197 LEU A CA 1
ATOM 1477 C C . LEU A 1 197 ? -13.547 7.688 16.962 1.00 91.38 197 LEU A C 1
ATOM 1479 O O . LEU A 1 197 ? -12.909 7.530 15.925 1.00 91.38 197 LEU A O 1
ATOM 1483 N N . ALA A 1 198 ? -13.599 8.868 17.588 1.00 95.62 198 ALA A N 1
ATOM 1484 C CA . ALA A 1 198 ? -12.966 10.075 17.052 1.00 95.62 198 ALA A CA 1
ATOM 1485 C C . ALA A 1 198 ? -11.443 9.911 16.888 1.00 95.62 198 ALA A C 1
ATOM 1487 O O . ALA A 1 198 ? -10.861 10.326 15.884 1.00 95.62 198 ALA A O 1
ATOM 1488 N N . LYS A 1 199 ? -10.772 9.253 17.846 1.00 94.69 199 LYS A N 1
ATOM 1489 C CA . LYS A 1 199 ? -9.335 8.955 17.743 1.00 94.69 199 LYS A CA 1
ATOM 1490 C C . LYS A 1 199 ? -9.036 7.945 16.631 1.00 94.69 199 LYS A C 1
ATOM 1492 O O . LYS A 1 199 ? -8.023 8.091 15.945 1.00 94.69 199 LYS A O 1
ATOM 1497 N N . ALA A 1 200 ? -9.893 6.941 16.447 1.00 94.12 200 ALA A N 1
ATOM 1498 C CA . ALA A 1 200 ? -9.755 5.957 15.377 1.00 94.12 200 ALA A CA 1
ATOM 1499 C C . ALA A 1 200 ? -9.943 6.594 13.990 1.00 94.12 200 ALA A C 1
ATOM 1501 O O . ALA A 1 200 ? -9.130 6.349 13.098 1.00 94.12 200 ALA A O 1
ATOM 1502 N N . GLU A 1 201 ? -10.941 7.464 13.819 1.00 93.62 201 GLU A N 1
ATOM 1503 C CA . GLU A 1 201 ? -11.139 8.205 12.569 1.00 93.62 201 GLU A CA 1
ATOM 1504 C C . GLU A 1 201 ? -9.985 9.165 12.278 1.00 93.62 201 GLU A C 1
ATOM 1506 O O . GLU A 1 201 ? -9.454 9.158 11.168 1.00 93.62 201 GLU A O 1
ATOM 1511 N N . ALA A 1 202 ? -9.506 9.912 13.277 1.00 94.38 202 ALA A N 1
ATOM 1512 C CA . ALA A 1 202 ? -8.348 10.788 13.105 1.00 94.38 202 ALA A CA 1
ATOM 1513 C C . ALA A 1 202 ? -7.076 10.009 12.714 1.00 94.38 202 ALA A C 1
ATOM 1515 O O . ALA A 1 202 ? -6.266 10.484 11.915 1.00 94.38 202 ALA A O 1
ATOM 1516 N N . ALA A 1 203 ? -6.885 8.801 13.255 1.00 94.06 203 ALA A N 1
ATOM 1517 C CA . ALA A 1 203 ? -5.777 7.930 12.870 1.00 94.06 203 ALA A CA 1
ATOM 1518 C C . ALA A 1 203 ? -5.930 7.403 11.435 1.00 94.06 203 ALA A C 1
ATOM 1520 O O . ALA A 1 203 ? -4.946 7.372 10.692 1.00 94.06 203 ALA A O 1
ATOM 1521 N N . LYS A 1 204 ? -7.153 7.037 11.030 1.00 93.62 204 LYS A N 1
ATOM 1522 C CA . LYS A 1 204 ? -7.456 6.588 9.667 1.00 93.62 204 LYS A CA 1
ATOM 1523 C C . LYS A 1 204 ? -7.227 7.706 8.646 1.00 93.62 204 LYS A C 1
ATOM 1525 O O . LYS A 1 204 ? -6.499 7.487 7.685 1.00 93.62 204 LYS A O 1
ATOM 1530 N N . ALA A 1 205 ? -7.707 8.920 8.920 1.00 94.75 205 ALA A N 1
ATOM 1531 C CA . ALA A 1 205 ? -7.486 10.088 8.067 1.00 94.75 205 ALA A CA 1
ATOM 1532 C C . ALA A 1 205 ? -5.988 10.385 7.864 1.00 94.75 205 ALA A C 1
ATOM 1534 O O . ALA A 1 205 ? -5.533 10.549 6.735 1.00 94.75 205 ALA A O 1
ATOM 1535 N N . LYS A 1 206 ? -5.184 10.346 8.938 1.00 94.06 206 LYS A N 1
ATOM 1536 C CA . LYS A 1 206 ? -3.720 10.510 8.842 1.00 94.06 206 LYS A CA 1
ATOM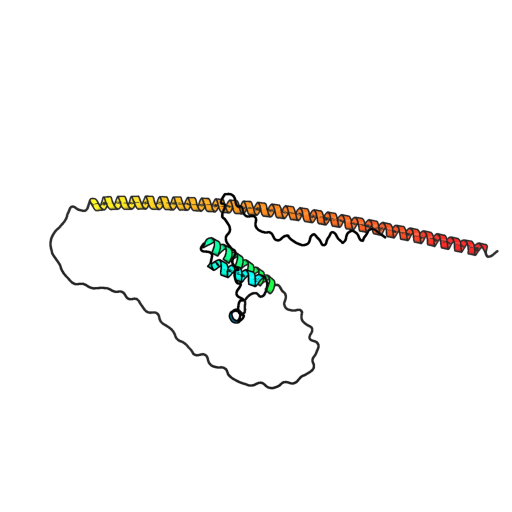 1537 C C . LYS A 1 206 ? -3.039 9.386 8.058 1.00 94.06 206 LYS A C 1
ATOM 1539 O O . LYS A 1 206 ? -2.007 9.613 7.426 1.00 94.06 206 LYS A O 1
ATOM 1544 N N . ALA A 1 207 ? -3.555 8.160 8.133 1.00 93.75 207 ALA A N 1
ATOM 1545 C CA . ALA A 1 207 ? -3.021 7.039 7.366 1.00 93.75 207 ALA A CA 1
ATOM 1546 C C . ALA A 1 207 ? -3.335 7.183 5.870 1.00 93.75 207 ALA A C 1
ATOM 1548 O O . ALA A 1 207 ? -2.455 6.945 5.041 1.00 93.75 207 ALA A O 1
ATOM 1549 N N . ASP A 1 208 ? -4.549 7.613 5.534 1.00 92.62 208 ASP A N 1
ATOM 1550 C CA . ASP A 1 208 ? -4.978 7.818 4.152 1.00 92.62 208 ASP A CA 1
ATOM 1551 C C . ASP A 1 208 ? -4.255 9.016 3.512 1.00 92.62 208 ASP A C 1
ATOM 1553 O O . ASP A 1 208 ? -3.766 8.899 2.388 1.00 92.62 208 ASP A O 1
ATOM 1557 N N . GLU A 1 209 ? -4.025 10.105 4.255 1.00 93.88 209 GLU A N 1
ATOM 1558 C CA . GLU A 1 209 ? -3.196 11.236 3.807 1.00 93.88 209 GLU A CA 1
ATOM 1559 C C . GLU A 1 209 ? -1.750 10.805 3.499 1.00 93.88 209 GLU A C 1
ATOM 1561 O O . GLU A 1 209 ? -1.192 11.142 2.450 1.00 93.88 209 GLU A O 1
ATOM 1566 N N . LYS A 1 210 ? -1.137 9.985 4.366 1.00 95.06 210 LYS A N 1
ATOM 1567 C CA . LYS A 1 210 ? 0.213 9.447 4.124 1.00 95.06 210 LYS A CA 1
ATOM 1568 C C . LYS A 1 210 ? 0.271 8.540 2.896 1.00 95.06 210 LYS A C 1
ATOM 1570 O O . LYS A 1 210 ? 1.263 8.583 2.166 1.00 95.06 210 LYS A O 1
ATOM 1575 N N . LYS A 1 211 ? -0.763 7.727 2.658 1.00 94.56 211 LYS A N 1
ATOM 1576 C CA . LYS A 1 211 ? -0.856 6.882 1.457 1.00 94.56 211 LYS A CA 1
ATOM 1577 C C . LYS A 1 211 ? -1.002 7.724 0.193 1.00 94.56 211 LYS A C 1
ATOM 1579 O O . LYS A 1 211 ? -0.282 7.471 -0.769 1.00 94.56 211 LYS A O 1
ATOM 1584 N N . ALA A 1 212 ? -1.853 8.749 0.215 1.00 94.44 212 ALA A N 1
ATOM 1585 C CA . ALA A 1 212 ? -2.017 9.673 -0.904 1.00 94.44 212 ALA A CA 1
ATOM 1586 C C . ALA A 1 212 ? -0.703 10.404 -1.232 1.00 94.44 212 ALA A C 1
ATOM 1588 O O . ALA A 1 212 ? -0.282 10.442 -2.388 1.00 94.44 212 ALA A O 1
ATOM 1589 N N . ALA A 1 213 ? 0.018 10.888 -0.215 1.00 94.69 213 ALA A N 1
ATOM 1590 C CA . ALA A 1 213 ? 1.321 11.525 -0.401 1.00 94.69 213 ALA A CA 1
ATOM 1591 C C . ALA A 1 213 ? 2.395 10.559 -0.944 1.00 94.69 213 ALA A C 1
ATOM 1593 O O . ALA A 1 213 ? 3.272 10.967 -1.709 1.00 94.69 213 ALA A O 1
ATOM 1594 N N . ALA A 1 214 ? 2.353 9.280 -0.556 1.00 94.50 214 ALA A N 1
ATOM 1595 C CA . ALA A 1 214 ? 3.266 8.263 -1.075 1.00 94.50 214 ALA A CA 1
ATOM 1596 C C . ALA A 1 214 ? 2.981 7.929 -2.548 1.00 94.50 214 ALA A C 1
ATOM 1598 O O . ALA A 1 214 ? 3.927 7.829 -3.331 1.00 94.50 214 ALA A O 1
ATOM 1599 N N . LEU A 1 215 ? 1.703 7.816 -2.927 1.00 92.56 215 LEU A N 1
ATOM 1600 C CA . LEU A 1 215 ? 1.279 7.603 -4.313 1.00 92.56 215 LEU A CA 1
ATOM 1601 C C . LEU A 1 215 ? 1.686 8.778 -5.209 1.00 92.56 215 LEU A C 1
ATOM 1603 O O . LEU A 1 215 ? 2.372 8.559 -6.202 1.00 92.56 215 LEU A O 1
ATOM 1607 N N . ALA A 1 216 ? 1.428 10.021 -4.791 1.00 96.06 216 ALA A N 1
ATOM 1608 C CA . ALA A 1 216 ? 1.832 11.205 -5.553 1.00 96.06 216 ALA A CA 1
ATOM 1609 C C . ALA A 1 216 ? 3.354 11.257 -5.810 1.00 96.06 216 ALA A C 1
ATOM 1611 O O . ALA A 1 216 ? 3.802 11.559 -6.916 1.00 96.06 216 ALA A O 1
ATOM 1612 N N . LYS A 1 217 ? 4.173 10.891 -4.812 1.00 96.12 217 LYS A N 1
ATOM 1613 C CA . LYS A 1 217 ? 5.636 10.796 -4.977 1.00 96.12 217 LYS A CA 1
ATOM 1614 C C . LYS A 1 217 ? 6.063 9.650 -5.896 1.00 96.12 217 LYS A C 1
ATOM 1616 O O . LYS A 1 217 ? 7.117 9.744 -6.529 1.00 96.12 217 LYS A O 1
ATOM 1621 N N . ALA A 1 218 ? 5.313 8.551 -5.932 1.00 95.38 218 ALA A N 1
ATOM 1622 C CA . ALA A 1 218 ? 5.581 7.441 -6.839 1.00 95.38 218 ALA A CA 1
ATOM 1623 C C . ALA A 1 218 ? 5.273 7.836 -8.291 1.00 95.38 218 ALA A C 1
ATOM 1625 O O . ALA A 1 218 ? 6.108 7.602 -9.168 1.00 95.38 218 ALA A O 1
ATOM 1626 N N . ASP A 1 219 ? 4.149 8.514 -8.520 1.00 95.44 219 ASP A N 1
ATOM 1627 C CA . ASP A 1 219 ? 3.749 9.006 -9.839 1.00 95.44 219 ASP A CA 1
ATOM 1628 C C . ASP A 1 219 ? 4.724 10.063 -10.370 1.00 95.44 219 ASP A C 1
ATOM 1630 O O . ASP A 1 219 ? 5.173 9.969 -11.512 1.00 95.44 219 ASP A O 1
ATOM 1634 N N . GLU A 1 220 ? 5.178 10.996 -9.526 1.00 95.69 220 GLU A N 1
ATOM 1635 C CA . GLU A 1 220 ? 6.197 11.983 -9.909 1.00 95.69 220 GLU A CA 1
ATOM 1636 C C . GLU A 1 220 ? 7.522 11.313 -10.326 1.00 95.69 220 GLU A C 1
ATOM 1638 O O . GLU A 1 220 ? 8.157 11.700 -11.313 1.00 95.69 220 GLU A O 1
ATOM 1643 N N . LYS A 1 221 ? 7.951 10.269 -9.602 1.00 96.25 221 LYS A N 1
ATOM 1644 C CA . LYS A 1 221 ? 9.151 9.495 -9.962 1.00 96.25 221 LYS A CA 1
ATOM 1645 C C . LYS A 1 221 ? 8.968 8.742 -11.276 1.00 96.25 221 LYS A C 1
ATOM 1647 O O . LYS A 1 221 ? 9.917 8.678 -12.060 1.00 96.25 221 LYS A O 1
ATOM 1652 N N . LYS A 1 222 ? 7.780 8.182 -11.516 1.00 96.38 222 LYS A N 1
ATOM 1653 C CA . LYS A 1 222 ? 7.452 7.478 -12.759 1.00 96.38 222 LYS A CA 1
ATOM 1654 C C . LYS A 1 222 ? 7.469 8.442 -13.946 1.00 96.38 222 LYS A C 1
ATOM 1656 O O . LYS A 1 222 ? 8.171 8.161 -14.914 1.00 96.38 222 LYS A O 1
ATOM 1661 N N . ALA A 1 223 ? 6.838 9.609 -13.819 1.00 96.88 223 ALA A N 1
ATOM 1662 C CA . ALA A 1 223 ? 6.844 10.654 -14.841 1.00 96.88 223 ALA A CA 1
ATOM 1663 C C . ALA A 1 223 ? 8.271 11.126 -15.176 1.00 96.88 223 ALA A C 1
ATOM 1665 O O . ALA A 1 223 ? 8.670 11.132 -16.339 1.00 96.88 223 ALA A O 1
ATOM 1666 N N . LYS A 1 224 ? 9.103 11.404 -14.161 1.00 96.69 224 LYS A N 1
ATOM 1667 C CA . LYS A 1 224 ? 10.518 11.778 -14.361 1.00 96.69 224 LYS A CA 1
ATOM 1668 C C . LYS A 1 224 ? 11.346 10.674 -15.026 1.00 96.69 224 LYS A C 1
ATOM 1670 O O . LYS A 1 224 ? 12.296 10.961 -15.755 1.00 96.69 224 LYS A O 1
ATOM 1675 N N . ALA A 1 225 ? 11.049 9.406 -14.747 1.00 96.56 225 ALA A N 1
ATOM 1676 C CA . ALA A 1 225 ? 11.727 8.286 -15.394 1.00 96.56 225 ALA A CA 1
ATOM 1677 C C . ALA A 1 225 ? 11.315 8.153 -16.867 1.00 96.56 225 ALA A C 1
ATOM 1679 O O . ALA A 1 225 ? 12.159 7.858 -17.714 1.00 96.56 225 ALA A O 1
ATOM 1680 N N . GLU A 1 226 ? 10.043 8.389 -17.170 1.00 95.44 226 GLU A N 1
ATOM 1681 C CA . GLU A 1 226 ? 9.499 8.337 -18.524 1.00 95.44 226 GLU A CA 1
ATOM 1682 C C . GLU A 1 226 ? 10.014 9.495 -19.389 1.00 95.44 226 GLU A C 1
ATOM 1684 O O . GLU A 1 226 ? 10.500 9.258 -20.493 1.00 95.44 226 GLU A O 1
ATOM 1689 N N . GLU A 1 227 ? 10.079 10.711 -18.842 1.00 96.69 227 GLU A N 1
ATOM 1690 C CA . GLU A 1 227 ? 10.694 11.873 -19.495 1.00 96.69 227 GLU A CA 1
ATOM 1691 C C . GLU A 1 227 ? 12.170 11.615 -19.840 1.00 96.69 227 GLU A C 1
ATOM 1693 O O . GLU A 1 227 ? 12.618 11.861 -20.961 1.00 96.69 227 GLU A O 1
ATOM 1698 N N . LYS A 1 228 ? 12.939 11.028 -18.910 1.00 97.56 228 LYS A N 1
ATOM 1699 C CA . LYS A 1 228 ? 14.339 10.649 -19.170 1.00 97.56 228 LYS A CA 1
ATOM 1700 C C . LYS A 1 228 ? 14.468 9.591 -20.264 1.00 97.56 228 LYS A C 1
ATOM 1702 O O . LYS A 1 228 ? 15.415 9.655 -21.049 1.00 97.56 228 LYS A O 1
ATOM 1707 N N . LYS A 1 229 ? 13.547 8.623 -20.325 1.00 97.38 229 LYS A N 1
ATOM 1708 C CA . LYS A 1 229 ? 13.512 7.620 -21.401 1.00 97.38 229 LYS A CA 1
ATOM 1709 C C . LYS A 1 229 ? 13.187 8.269 -22.746 1.00 97.38 229 LYS A C 1
ATOM 1711 O O . LYS A 1 229 ? 13.905 8.011 -23.708 1.00 97.38 229 LYS A O 1
ATOM 1716 N N . ALA A 1 230 ? 12.190 9.150 -22.800 1.00 97.25 230 ALA A N 1
ATOM 1717 C CA . ALA A 1 230 ? 11.830 9.886 -24.010 1.00 97.25 230 ALA A CA 1
ATOM 1718 C C . ALA A 1 230 ? 12.993 10.763 -24.510 1.00 97.25 230 ALA A C 1
ATOM 1720 O O . ALA A 1 230 ? 13.364 10.696 -25.680 1.00 97.25 230 ALA A O 1
ATOM 1721 N N . ALA A 1 231 ? 13.662 11.495 -23.614 1.00 97.25 231 ALA A N 1
ATOM 1722 C CA . ALA A 1 231 ? 14.833 12.302 -23.959 1.00 97.25 231 ALA A CA 1
ATOM 1723 C C . ALA A 1 231 ? 16.019 11.453 -24.458 1.00 97.25 231 ALA A C 1
ATOM 1725 O O . ALA A 1 231 ? 16.769 11.878 -25.340 1.00 97.25 231 ALA A O 1
ATOM 1726 N N . ALA A 1 232 ? 16.213 10.250 -23.907 1.00 97.44 232 ALA A N 1
ATOM 1727 C CA . ALA A 1 232 ? 17.245 9.327 -24.373 1.00 97.44 232 ALA A CA 1
ATOM 1728 C C . ALA A 1 232 ? 16.931 8.766 -25.770 1.00 97.44 232 ALA A C 1
ATOM 1730 O O . ALA A 1 232 ? 17.838 8.671 -26.599 1.00 97.44 232 ALA A O 1
ATOM 1731 N N . LEU A 1 233 ? 15.663 8.439 -26.036 1.00 96.06 233 LEU A N 1
ATOM 1732 C CA . LEU A 1 233 ? 15.196 7.991 -27.349 1.00 96.06 233 LEU A CA 1
ATOM 1733 C C . LEU A 1 233 ? 15.358 9.088 -28.407 1.00 96.06 233 LEU A C 1
ATOM 1735 O O . LEU A 1 233 ? 15.979 8.830 -29.435 1.00 96.06 233 LEU A O 1
ATOM 1739 N N . ALA A 1 234 ? 14.943 10.324 -28.114 1.00 97.44 234 ALA A N 1
ATOM 1740 C CA . ALA A 1 234 ? 15.107 11.458 -29.026 1.00 97.44 234 ALA A CA 1
ATOM 1741 C C . ALA A 1 234 ? 16.585 11.696 -29.397 1.00 97.44 234 ALA A C 1
ATOM 1743 O O . ALA A 1 234 ? 16.934 11.818 -30.571 1.00 97.44 234 ALA A O 1
ATOM 1744 N N . LYS A 1 235 ? 17.495 11.651 -28.412 1.00 97.44 235 LYS A N 1
ATOM 1745 C CA . LYS A 1 235 ? 18.946 11.759 -28.662 1.00 97.44 235 LYS A CA 1
ATOM 1746 C C . LYS A 1 235 ? 19.505 10.592 -29.478 1.00 97.44 235 LYS A C 1
ATOM 1748 O O . LYS A 1 235 ? 20.507 10.751 -30.177 1.00 97.44 235 LYS A O 1
ATOM 1753 N N . ALA A 1 236 ? 18.928 9.398 -29.354 1.00 97.19 236 ALA A N 1
ATOM 1754 C CA . ALA A 1 236 ? 19.341 8.244 -30.143 1.00 97.19 236 ALA A CA 1
ATOM 1755 C C . ALA A 1 236 ? 18.886 8.376 -31.604 1.00 97.19 236 ALA A C 1
ATOM 1757 O O . ALA A 1 236 ? 19.663 8.065 -32.507 1.00 97.19 236 ALA A O 1
ATOM 1758 N N . GLU A 1 237 ? 17.672 8.871 -31.839 1.00 96.25 237 GLU A N 1
ATOM 1759 C CA . GLU A 1 237 ? 17.154 9.140 -33.182 1.00 96.25 237 GLU A CA 1
ATOM 1760 C C . GLU A 1 237 ? 17.919 10.262 -33.881 1.00 96.25 237 GLU A C 1
ATOM 1762 O O . GLU A 1 237 ? 18.339 10.080 -35.022 1.00 96.25 237 GLU A O 1
ATOM 1767 N N . GLU A 1 238 ? 18.233 11.355 -33.180 1.00 97.00 238 GLU A N 1
ATOM 1768 C CA . GLU A 1 238 ? 19.061 12.442 -33.717 1.00 97.00 238 GLU A CA 1
ATOM 1769 C C . GLU A 1 238 ? 20.440 11.929 -34.170 1.00 97.00 238 GLU A C 1
ATOM 1771 O O . GLU A 1 238 ? 20.905 12.220 -35.275 1.00 97.00 238 GLU A O 1
ATOM 1776 N N . LYS A 1 239 ? 21.084 11.077 -33.360 1.00 97.75 239 LYS A N 1
ATOM 1777 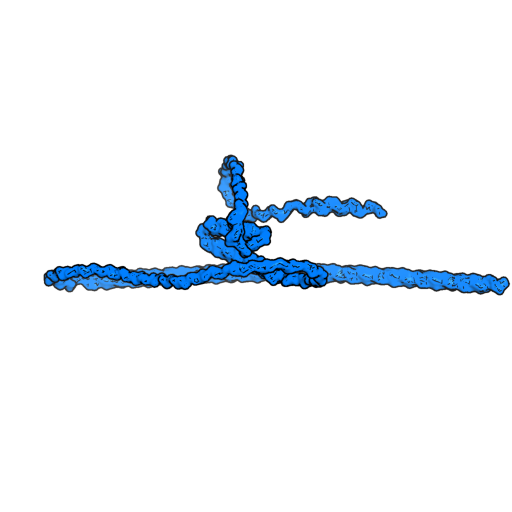C CA . LYS A 1 239 ? 22.368 10.455 -33.724 1.00 97.75 239 LYS A CA 1
ATOM 1778 C C . LYS A 1 239 ? 22.251 9.521 -34.925 1.00 97.75 239 LYS A C 1
ATOM 1780 O O . LYS A 1 239 ? 23.172 9.483 -35.743 1.00 97.75 239 LYS A O 1
ATOM 1785 N N . LYS A 1 240 ? 21.152 8.767 -35.041 1.00 97.81 240 LYS A N 1
ATOM 1786 C CA . LYS A 1 240 ? 20.887 7.914 -36.209 1.00 97.81 240 LYS A CA 1
ATOM 1787 C C . LYS A 1 240 ? 20.690 8.760 -37.468 1.00 97.81 240 LYS A C 1
ATOM 1789 O O . LYS A 1 240 ? 21.331 8.472 -38.475 1.00 97.81 240 LYS A O 1
ATOM 1794 N N . ALA A 1 241 ? 19.895 9.827 -37.396 1.00 97.44 241 ALA A N 1
ATOM 1795 C CA . ALA A 1 241 ? 19.680 10.750 -38.509 1.00 97.44 241 ALA A CA 1
ATOM 1796 C C . ALA A 1 241 ? 20.995 11.412 -38.959 1.00 97.44 241 ALA A C 1
ATOM 1798 O O . ALA A 1 241 ? 21.329 11.394 -40.143 1.00 97.44 241 ALA A O 1
ATOM 1799 N N . ALA A 1 242 ? 21.814 11.888 -38.015 1.00 97.38 242 ALA A N 1
ATOM 1800 C CA . ALA A 1 242 ? 23.124 12.465 -38.318 1.00 97.38 242 ALA A CA 1
ATOM 1801 C C . ALA A 1 242 ? 24.099 11.450 -38.948 1.00 97.38 242 ALA A C 1
ATOM 1803 O O . ALA A 1 242 ? 24.922 11.811 -39.793 1.00 97.38 242 ALA A O 1
ATOM 1804 N N . ALA A 1 243 ? 24.034 10.176 -38.548 1.00 97.62 243 ALA A N 1
ATOM 1805 C CA . ALA A 1 243 ? 24.846 9.117 -39.143 1.00 97.62 243 ALA A CA 1
ATOM 1806 C C . ALA A 1 243 ? 24.413 8.795 -40.582 1.00 97.62 243 ALA A C 1
ATOM 1808 O O . ALA A 1 243 ? 25.278 8.616 -41.442 1.00 97.62 243 ALA A O 1
ATOM 1809 N N . LEU A 1 244 ? 23.104 8.766 -40.849 1.00 96.94 244 LEU A N 1
ATOM 1810 C CA . LEU A 1 244 ? 22.555 8.560 -42.191 1.00 96.94 244 LEU A CA 1
ATOM 1811 C C . LEU A 1 244 ? 22.921 9.715 -43.131 1.00 96.94 244 LEU A C 1
ATOM 1813 O O . LEU A 1 244 ? 23.469 9.455 -44.199 1.00 96.94 244 LEU A O 1
ATOM 1817 N N . ALA A 1 245 ? 22.770 10.969 -42.693 1.00 97.56 245 ALA A N 1
ATOM 1818 C CA . ALA A 1 245 ? 23.158 12.139 -43.485 1.00 97.56 245 ALA A CA 1
ATOM 1819 C C . ALA A 1 245 ? 24.650 12.112 -43.873 1.00 97.56 245 ALA A C 1
ATOM 1821 O O . ALA A 1 245 ? 25.014 12.320 -45.030 1.00 97.56 245 ALA A O 1
ATOM 1822 N N . LYS A 1 246 ? 25.537 11.753 -42.931 1.00 97.69 246 LYS A N 1
ATOM 1823 C CA . LYS A 1 246 ? 26.975 11.583 -43.215 1.00 97.69 246 LYS A CA 1
ATOM 1824 C C . LYS A 1 246 ? 27.264 10.422 -44.170 1.00 97.69 246 LYS A C 1
ATOM 1826 O O . LYS A 1 246 ? 28.266 10.457 -44.886 1.00 97.69 246 LYS A O 1
ATOM 1831 N N . ALA A 1 247 ? 26.454 9.366 -44.152 1.00 97.56 247 ALA A N 1
ATOM 1832 C CA . ALA A 1 247 ? 26.604 8.241 -45.069 1.00 97.56 247 ALA A CA 1
ATOM 1833 C C . ALA A 1 247 ? 26.177 8.621 -46.495 1.00 97.56 247 ALA A C 1
ATOM 1835 O O . ALA A 1 247 ? 26.876 8.269 -47.445 1.00 97.56 247 ALA A O 1
ATOM 1836 N N . GLU A 1 248 ? 25.086 9.372 -46.641 1.00 96.50 248 GLU A N 1
ATOM 1837 C CA . GLU A 1 248 ? 24.621 9.900 -47.928 1.00 96.50 248 GLU A CA 1
ATOM 1838 C C . GLU A 1 248 ? 25.612 10.904 -48.523 1.00 96.50 248 GLU A C 1
ATOM 1840 O O . GLU A 1 248 ? 25.992 10.761 -49.683 1.00 96.50 248 GLU A O 1
ATOM 1845 N N . GLU A 1 249 ? 26.151 11.826 -47.719 1.00 97.19 249 GLU A N 1
ATOM 1846 C CA . GLU A 1 249 ? 27.186 12.771 -48.165 1.00 97.19 249 GLU A CA 1
ATOM 1847 C C . GLU A 1 249 ? 28.437 12.041 -48.692 1.00 97.19 249 GLU A C 1
ATOM 1849 O O . GLU A 1 249 ? 29.004 12.397 -49.729 1.00 97.19 249 GLU A O 1
ATOM 1854 N N . LYS A 1 250 ? 28.868 10.972 -48.007 1.00 97.62 250 LYS A N 1
ATOM 1855 C CA . LYS A 1 250 ? 29.996 10.142 -48.459 1.00 97.62 250 LYS A CA 1
ATOM 1856 C C . LYS A 1 250 ? 29.688 9.394 -49.754 1.00 97.62 250 LYS A C 1
ATOM 1858 O O . LYS A 1 250 ? 30.586 9.268 -50.587 1.00 97.62 250 LYS A O 1
ATOM 1863 N N . LYS A 1 251 ? 28.458 8.898 -49.928 1.00 97.31 251 LYS A N 1
ATOM 1864 C CA . LYS A 1 251 ? 28.023 8.252 -51.175 1.00 97.31 251 LYS A CA 1
ATOM 1865 C C . LYS A 1 251 ? 28.027 9.248 -52.336 1.00 97.31 251 LYS A C 1
ATOM 1867 O O . LYS A 1 251 ? 28.651 8.946 -53.349 1.00 97.31 251 LYS A O 1
ATOM 1872 N N . ALA A 1 252 ? 27.462 10.441 -52.149 1.00 97.19 252 ALA A N 1
ATOM 1873 C CA . ALA A 1 252 ? 27.454 11.499 -53.161 1.00 97.19 252 ALA A CA 1
ATOM 1874 C C . ALA A 1 252 ? 28.879 11.898 -53.589 1.00 97.19 252 ALA A C 1
ATOM 1876 O O . ALA A 1 252 ? 29.202 11.885 -54.774 1.00 97.19 252 ALA A O 1
ATOM 1877 N N . LYS A 1 253 ? 29.788 12.122 -52.626 1.00 97.19 253 LYS A N 1
ATOM 1878 C CA . LYS A 1 253 ? 31.208 12.414 -52.911 1.00 97.19 253 LYS A CA 1
ATOM 1879 C C . LYS A 1 253 ? 31.928 11.273 -53.639 1.00 97.19 253 LYS A C 1
ATOM 1881 O O . LYS A 1 253 ? 32.849 11.514 -54.419 1.00 97.19 253 LYS A O 1
ATOM 1886 N N . ALA A 1 254 ? 31.572 10.019 -53.361 1.00 97.12 254 ALA A N 1
ATOM 1887 C CA . ALA A 1 254 ? 32.154 8.869 -54.049 1.00 97.12 254 ALA A CA 1
ATOM 1888 C C . ALA A 1 254 ? 31.650 8.752 -55.495 1.00 97.12 254 ALA A C 1
ATOM 1890 O O . ALA A 1 254 ? 32.427 8.397 -56.381 1.00 97.12 254 ALA A O 1
ATOM 1891 N N . GLU A 1 255 ? 30.376 9.057 -55.734 1.00 95.81 255 GLU A N 1
ATOM 1892 C CA . GLU A 1 255 ? 29.770 9.070 -57.064 1.00 95.81 255 GLU A CA 1
ATOM 1893 C C . GLU A 1 255 ? 30.328 10.205 -57.931 1.00 95.81 255 GLU A C 1
ATOM 1895 O O . GLU A 1 255 ? 30.757 9.953 -59.055 1.00 95.81 255 GLU A O 1
ATOM 1900 N N . GLU A 1 256 ? 30.471 11.411 -57.375 1.00 96.00 256 GLU A N 1
ATOM 1901 C CA . GLU A 1 256 ? 31.113 12.549 -58.045 1.00 96.00 256 GLU A CA 1
ATOM 1902 C C . GLU A 1 256 ? 32.554 12.221 -58.469 1.00 96.00 256 GLU A C 1
ATOM 1904 O O . GLU A 1 256 ? 32.941 12.434 -59.619 1.00 96.00 256 GLU A O 1
ATOM 1909 N N . LYS A 1 257 ? 33.344 11.599 -57.580 1.00 96.25 257 LYS A N 1
ATOM 1910 C CA . LYS A 1 257 ? 34.707 11.145 -57.910 1.00 96.25 257 LYS A CA 1
ATOM 1911 C C . LYS A 1 257 ? 34.738 10.085 -59.012 1.00 96.25 257 LYS A C 1
ATOM 1913 O O . LYS A 1 257 ? 35.680 10.067 -59.803 1.00 96.25 257 LYS A O 1
ATOM 1918 N N . LYS A 1 258 ? 33.754 9.181 -59.061 1.00 95.69 258 LYS A N 1
ATOM 1919 C CA . LYS A 1 258 ? 33.638 8.191 -60.146 1.00 95.69 258 LYS A CA 1
ATOM 1920 C C . LYS A 1 258 ? 33.280 8.868 -61.469 1.00 95.69 258 LYS A C 1
ATOM 1922 O O . LYS A 1 258 ? 33.891 8.542 -62.482 1.00 95.69 258 LYS A O 1
ATOM 1927 N N . ALA A 1 259 ? 32.353 9.825 -61.451 1.00 94.75 259 ALA A N 1
ATOM 1928 C CA . ALA A 1 259 ? 31.956 10.588 -62.630 1.00 94.75 259 ALA A CA 1
ATOM 1929 C C . ALA A 1 259 ? 33.110 11.438 -63.191 1.00 94.75 259 ALA A C 1
ATOM 1931 O O . ALA A 1 259 ? 33.293 11.478 -64.404 1.00 94.75 259 ALA A O 1
ATOM 1932 N N . ALA A 1 260 ? 33.923 12.058 -62.328 1.00 94.62 260 ALA A N 1
ATOM 1933 C CA . ALA A 1 260 ? 35.120 12.794 -62.740 1.00 94.62 260 ALA A CA 1
ATOM 1934 C C . ALA A 1 260 ? 36.148 11.878 -63.432 1.00 94.62 260 ALA A C 1
ATOM 1936 O O . ALA A 1 260 ? 36.550 12.149 -64.558 1.00 94.62 260 ALA A O 1
ATOM 1937 N N . LYS A 1 261 ? 36.480 10.727 -62.825 1.00 93.94 261 LYS A N 1
ATOM 1938 C CA . LYS A 1 261 ? 37.399 9.745 -63.435 1.00 93.94 261 LYS A CA 1
ATOM 1939 C C . LYS A 1 261 ? 36.907 9.192 -64.774 1.00 93.94 261 LYS A C 1
ATOM 1941 O O . LYS A 1 261 ? 37.720 8.881 -65.635 1.00 93.94 261 LYS A O 1
ATOM 1946 N N . ALA A 1 262 ? 35.594 9.039 -64.947 1.00 93.12 262 ALA A N 1
ATOM 1947 C CA . ALA A 1 262 ? 35.018 8.575 -66.207 1.00 93.12 262 ALA A CA 1
ATOM 1948 C C . ALA A 1 262 ? 35.141 9.611 -67.341 1.00 93.12 262 ALA A C 1
ATOM 1950 O O . ALA A 1 262 ? 35.117 9.221 -68.507 1.00 93.12 262 ALA A O 1
ATOM 1951 N N . LYS A 1 263 ? 35.269 10.907 -67.017 1.00 90.44 263 LYS A N 1
ATOM 1952 C CA . LYS A 1 263 ? 35.498 11.970 -68.006 1.00 90.44 263 LYS A CA 1
ATOM 1953 C C . LYS A 1 263 ? 36.961 12.037 -68.455 1.00 90.44 263 LYS A C 1
ATOM 1955 O O . LYS A 1 263 ? 37.187 12.124 -69.653 1.00 90.44 263 LYS A O 1
ATOM 1960 N N . ASP A 1 264 ? 37.919 11.900 -67.536 1.00 87.94 264 ASP A N 1
ATOM 1961 C CA . ASP A 1 264 ? 39.360 11.969 -67.860 1.00 87.94 264 ASP A CA 1
ATOM 1962 C C . ASP A 1 264 ? 39.879 10.756 -68.661 1.00 87.94 264 ASP A C 1
ATOM 1964 O O . ASP A 1 264 ? 40.918 10.829 -69.302 1.00 87.94 264 ASP A O 1
ATOM 1968 N N . GLY A 1 265 ? 39.181 9.615 -68.638 1.00 82.75 265 GLY A N 1
ATOM 1969 C CA . GLY A 1 265 ? 39.604 8.394 -69.342 1.00 82.75 265 GLY A CA 1
ATOM 1970 C C . GLY A 1 265 ? 39.189 8.297 -70.816 1.00 82.75 265 GLY A C 1
ATOM 1971 O O . GLY A 1 265 ? 39.266 7.203 -71.375 1.00 82.75 265 GLY A O 1
ATOM 1972 N N . LYS A 1 266 ? 38.663 9.372 -71.417 1.00 68.38 266 LYS A N 1
ATOM 1973 C CA . LYS A 1 266 ? 38.075 9.363 -72.770 1.00 68.38 266 LYS A CA 1
ATOM 1974 C C . LYS A 1 266 ? 38.753 10.318 -73.767 1.00 68.38 266 LYS A C 1
ATOM 1976 O O . LYS A 1 266 ? 38.228 10.462 -74.871 1.00 68.38 266 LYS A O 1
ATOM 1981 N N . GLU A 1 267 ? 39.868 10.939 -73.382 1.00 54.81 267 GLU A N 1
ATOM 1982 C CA . GLU A 1 267 ? 40.763 11.715 -74.263 1.00 54.81 267 GLU A CA 1
ATOM 1983 C C . GLU A 1 267 ? 41.945 10.880 -74.769 1.00 54.81 267 GLU A C 1
ATOM 1985 O O . GLU A 1 267 ? 42.437 10.014 -74.007 1.00 54.81 267 GLU A O 1
#

Mean predicted aligned error: 22.69 Å

Foldseek 3Di:
DPPPPPPPPVVVVPPDDDPDDDDDDDDDDDDDDDDDDDDDDDDDDDPPVPPVCPPQDDDPLRVVLVVLVVVLVVDPDPVVSVVSVVVSVVSVVVVCVVVVPPDDDDPPPDDDDDDDDDDDDDDDDDDDDDDDDDDDDDDDDDDDDDDDDDDDDDDDDPPDPPVVVVVVVVVVVVVVVVVVVVVVVVVVVVVVVVVVVVVVVVVVVVVVVVVVVVVVVVVVVVVVVVVVVVVVVVVVVVVVVVVVVVVVVVVVVVVVVVVVVVVVVPD

pLDDT: mean 70.1, std 22.63, range [38.69, 97.81]